Protein 2I7R (pdb70)

Organism: Streptococcus pneumoniae serotype 4 (strain ATCC BAA-334 / TIGR4) (NCBI:txid170187)

InterPro domains:
  IPR004360 Glyoxalase/fosfomycin resistance/dioxygenase domain [PF00903] (3-110)
  IPR029068 Glyoxalase/Bleomycin resistance protein/Dihydroxybiphenyl dioxygenase [G3DSA:3.10.180.10] (1-115)
  IPR029068 Glyoxalase/Bleomycin resistance protein/Dihydroxybiphenyl dioxygenase [SSF54593] (1-113)
  IPR037523 Vicinal oxygen chelate (VOC), core domain [PS51819] (2-114)

Foldseek 3Di:
DQAEEEAADQAFVVLQVQVCQLVVHHFPDDDRADTWHDQPRHIYYGNDDPDDDDGDAEDDEAEHEDDDAVVSQVSCVVVVWAWPAHWDADPVGKTWTWTQGPRHYIYIYIYD/DQAEEEAADAAQVVLQVQVCQLVVHHFPDDDRADTWDHQDRHIYYGNDDPDDDDGDAEDDEAEHEDPDQQVSQVSCVVVVFAWPDRWDADPVGKTWTWTQGPRHYIYIYIYD

Sequence (224 aa):
NLNQLDIIVSNVPQVCADLEHILDKKADYANDGFAQFTIGSHCLLSQNHLVPLENFQSGIIIHIEVEDVDQNYKRLNELGIKVLHGPTVTDWGTESLLVQGPAGLVLDFYRKNLNQLDIIVSNVPQVCADLEHILDKKADYANDGFAQFTIGSHCLLSQNHLVPLENFQSGIIIHIEVEDVDQNYKRLNELGIKVLHGPTVTDWGTESLLVQGPAGLVLDFYRK

Secondary structure (DSSP, 8-state):
-EEEEEEB-S-HHHHHHHHHHHHTS--SEEETTEEE-EETTEE--BSS-SSS-----S-EEEEEE-S-HHHHHHHHHHHT--EEEEEEE-TTS-EEEEEE-GGG-EEEEE--/-EEEEEEB-S-HHHHHHHHHHHHTS--SEEETTEEE-B-SSSB--BSS-SSS-PPP-S-EEEEEE-S-HHHHHHHHHHHTPPEEEEEEE-TTS-EEEEEE-GGG-EEEEE--

B-factor: mean 26.6, std 7.23, range [9.63, 54.75]

Structure (mmCIF, N/CA/C/O backbone):
data_2I7R
#
_entry.id   2I7R
#
_cell.length_a   97.624
_cell.length_b   97.624
_cell.length_c   55.151
_cell.angle_alpha   90.000
_cell.angle_beta   90.000
_cell.angle_gamma   120.000
#
_symmetry.space_group_name_H-M   'P 65'
#
loop_
_entity.id
_entity.type
_entity.pdbx_description
1 polymer 'Conserved domain protein'
2 water water
#
loop_
_atom_site.group_PDB
_atom_site.id
_atom_site.type_symbol
_atom_site.label_atom_id
_atom_site.label_alt_id
_atom_site.label_comp_id
_atom_site.label_asym_id
_atom_site.label_entity_id
_atom_site.label_seq_id
_atom_site.pdbx_PDB_ins_code
_atom_site.Cartn_x
_atom_site.Cartn_y
_atom_site.Cartn_z
_atom_site.occupancy
_atom_site.B_iso_or_equiv
_atom_site.auth_seq_id
_atom_site.auth_comp_id
_atom_site.auth_asym_id
_atom_site.auth_atom_id
_atom_site.pdbx_PDB_model_num
ATOM 9 N N . ASN A 1 5 ? 20.964 79.722 -13.884 1.00 34.49 2 ASN A N 1
ATOM 10 C CA . ASN A 1 5 ? 21.347 78.999 -12.663 1.00 31.71 2 ASN A CA 1
ATOM 11 C C . ASN A 1 5 ? 20.131 78.610 -11.825 1.00 29.25 2 ASN A C 1
ATOM 12 O O . ASN A 1 5 ? 19.492 79.468 -11.197 1.00 28.67 2 ASN A O 1
ATOM 17 N N . LEU A 1 6 ? 19.799 77.322 -11.874 1.00 26.61 3 LEU A N 1
ATOM 18 C CA . LEU A 1 6 ? 18.751 76.728 -11.042 1.00 25.60 3 LEU A CA 1
ATOM 19 C C . LEU A 1 6 ? 19.220 76.727 -9.597 1.00 24.68 3 LEU A C 1
ATOM 20 O O . LEU A 1 6 ? 20.096 75.972 -9.249 1.00 24.30 3 LEU A O 1
ATOM 25 N N . ASN A 1 7 ? 18.564 77.556 -8.787 1.00 24.07 4 ASN A N 1
ATOM 26 C CA . ASN A 1 7 ? 19.060 78.185 -7.552 1.00 24.18 4 ASN A CA 1
ATOM 27 C C . ASN A 1 7 ? 18.179 77.843 -6.364 1.00 22.34 4 ASN A C 1
ATOM 28 O O . ASN A 1 7 ? 18.634 77.824 -5.235 1.00 22.03 4 ASN A O 1
ATOM 33 N N . GLN A 1 8 ? 16.887 77.707 -6.640 1.00 19.99 5 GLN A N 1
ATOM 34 C CA . GLN A 1 8 ? 15.861 77.630 -5.611 1.00 19.00 5 GLN A CA 1
ATOM 35 C C . GLN A 1 8 ? 14.718 76.737 -6.083 1.00 18.01 5 GLN A C 1
ATOM 36 O O . GLN A 1 8 ? 14.288 76.800 -7.232 1.00 17.48 5 GLN A O 1
ATOM 42 N N . LEU A 1 9 ? 14.229 75.910 -5.180 1.00 16.84 6 LEU A N 1
ATOM 43 C CA . LEU A 1 9 ? 13.099 75.073 -5.472 1.00 15.50 6 LEU A CA 1
ATOM 44 C C . LEU A 1 9 ? 12.094 75.322 -4.362 1.00 15.91 6 LEU A C 1
ATOM 45 O O . LEU A 1 9 ? 12.450 75.288 -3.177 1.00 15.59 6 LEU A O 1
ATOM 50 N N . ASP A 1 10 ? 10.851 75.628 -4.737 1.00 15.96 7 ASP A N 1
ATOM 51 C CA . ASP A 1 10 ? 9.800 75.741 -3.734 1.00 16.89 7 ASP A CA 1
ATOM 52 C C . ASP A 1 10 ? 8.913 74.505 -3.774 1.00 16.73 7 ASP A C 1
ATOM 53 O O . ASP A 1 10 ? 8.562 74.035 -4.838 1.00 17.57 7 ASP A O 1
ATOM 58 N N . ILE A 1 11 ? 8.506 74.048 -2.605 1.00 16.70 8 ILE A N 1
ATOM 59 C CA . ILE A 1 11 ? 7.495 73.004 -2.452 1.00 16.90 8 ILE A CA 1
ATOM 60 C C . ILE A 1 11 ? 6.280 73.644 -1.778 1.00 17.37 8 ILE A C 1
ATOM 61 O O . ILE A 1 11 ? 6.397 74.230 -0.685 1.00 16.09 8 ILE A O 1
ATOM 66 N N . ILE A 1 12 ? 5.125 73.520 -2.424 1.00 18.42 9 ILE A N 1
ATOM 67 C CA . ILE A 1 12 ? 3.885 74.087 -1.885 1.00 18.84 9 ILE A CA 1
ATOM 68 C C . ILE A 1 12 ? 3.205 73.008 -1.021 1.00 19.58 9 ILE A C 1
ATOM 69 O O . ILE A 1 12 ? 2.911 71.882 -1.507 1.00 18.53 9 ILE A O 1
ATOM 74 N N . VAL A 1 13 ? 2.986 73.352 0.249 1.00 19.57 10 VAL A N 1
ATOM 75 C CA . VAL A 1 13 ? 2.438 72.435 1.262 1.00 21.19 10 VAL A CA 1
ATOM 76 C C . VAL A 1 13 ? 1.469 73.195 2.195 1.00 22.94 10 VAL A C 1
ATOM 77 O O . VAL A 1 13 ? 1.628 74.395 2.395 1.00 23.32 10 VAL A O 1
ATOM 81 N N . SER A 1 14 ? 0.483 72.511 2.774 1.00 24.61 11 SER A N 1
ATOM 82 C CA . SER A 1 14 ? -0.477 73.193 3.662 1.00 26.40 11 SER A CA 1
ATOM 83 C C . SER A 1 14 ? 0.028 73.405 5.088 1.00 27.02 11 SER A C 1
ATOM 84 O O . SER A 1 14 ? -0.438 74.310 5.788 1.00 27.57 11 SER A O 1
ATOM 87 N N . ASN A 1 15 ? 0.990 72.599 5.521 1.00 27.37 12 ASN A N 1
ATOM 88 C CA . ASN A 1 15 ? 1.425 72.673 6.911 1.00 27.30 12 ASN A CA 1
ATOM 89 C C . ASN A 1 15 ? 2.931 72.848 7.016 1.00 26.47 12 ASN A C 1
ATOM 90 O O . ASN A 1 15 ? 3.673 71.928 7.377 1.00 26.29 12 ASN A O 1
ATOM 95 N N . VAL A 1 16 ? 3.370 74.045 6.678 1.00 24.81 13 VAL A N 1
ATOM 96 C CA . VAL A 1 16 ? 4.770 74.388 6.665 1.00 23.91 13 VAL A CA 1
ATOM 97 C C . VAL A 1 16 ? 5.506 74.071 7.990 1.00 24.03 13 VAL A C 1
ATOM 98 O O . VAL A 1 16 ? 6.590 73.466 7.928 1.00 23.21 13 VAL A O 1
ATOM 102 N N . PRO A 1 17 ? 4.939 74.473 9.182 1.00 23.45 14 PRO A N 1
ATOM 103 C CA . PRO A 1 17 ? 5.715 74.135 10.381 1.00 23.43 14 PRO A CA 1
ATOM 104 C C . PRO A 1 17 ? 6.040 72.650 10.552 1.00 23.38 14 PRO A C 1
ATOM 105 O O . PRO A 1 17 ? 7.169 72.336 10.903 1.00 22.83 14 PRO A O 1
ATOM 109 N N . GLN A 1 18 ? 5.095 71.754 10.273 1.00 22.85 15 GLN A N 1
ATOM 110 C CA . GLN A 1 18 ? 5.361 70.316 10.427 1.00 22.94 15 GLN A CA 1
ATOM 111 C C . GLN A 1 18 ? 6.309 69.777 9.350 1.00 21.77 15 GLN A C 1
ATOM 112 O O . GLN A 1 18 ? 7.238 69.019 9.633 1.00 20.90 15 GLN A O 1
ATOM 118 N N . VAL A 1 19 ? 6.052 70.162 8.104 1.00 20.33 16 VAL A N 1
ATOM 119 C CA . VAL A 1 19 ? 6.905 69.739 7.006 1.00 19.59 16 VAL A CA 1
ATOM 120 C C . VAL A 1 19 ? 8.327 70.264 7.272 1.00 19.48 16 VAL A C 1
ATOM 121 O O . VAL A 1 19 ? 9.297 69.546 7.083 1.00 19.28 16 VAL A O 1
ATOM 125 N N . CYS A 1 20 ? 8.422 71.493 7.789 1.00 20.05 17 CYS A N 1
ATOM 126 C CA . CYS A 1 20 ? 9.706 72.138 8.100 1.00 19.42 17 CYS A CA 1
ATOM 127 C C . CYS A 1 20 ? 10.434 71.359 9.173 1.00 19.04 17 CYS A C 1
ATOM 128 O O . CYS A 1 20 ? 11.612 70.994 8.986 1.00 18.21 17 CYS A O 1
ATOM 131 N N . ALA A 1 21 ? 9.738 71.115 10.288 1.00 18.75 18 ALA A N 1
ATOM 132 C CA . ALA A 1 21 ? 10.296 70.365 11.416 1.00 18.85 18 ALA A CA 1
ATOM 133 C C . ALA A 1 21 ? 10.818 68.978 10.976 1.00 18.82 18 ALA A C 1
ATOM 134 O O . ALA A 1 21 ? 11.919 68.559 11.336 1.00 18.54 18 ALA A O 1
ATOM 136 N N . ASP A 1 22 ? 10.031 68.287 10.157 1.00 19.75 19 ASP A N 1
ATOM 137 C CA . ASP A 1 22 ? 10.417 66.968 9.634 1.00 20.08 19 ASP A CA 1
ATOM 138 C C . ASP A 1 22 ? 11.669 67.028 8.740 1.00 19.88 19 ASP A C 1
ATOM 139 O O . ASP A 1 22 ? 12.554 66.189 8.843 1.00 20.05 19 ASP A O 1
ATOM 144 N N . LEU A 1 23 ? 11.692 68.001 7.841 1.00 19.47 20 LEU A N 1
ATOM 145 C CA . LEU A 1 23 ? 12.826 68.245 6.947 1.00 20.36 20 LEU A CA 1
ATOM 146 C C . LEU A 1 23 ? 14.118 68.584 7.708 1.00 20.05 20 LEU A C 1
ATOM 147 O O . LEU A 1 23 ? 15.174 68.102 7.348 1.00 18.86 20 LEU A O 1
ATOM 152 N N . GLU A 1 24 ? 14.023 69.355 8.801 1.00 20.74 21 GLU A N 1
ATOM 153 C CA . GLU A 1 24 ? 15.190 69.599 9.679 1.00 21.75 21 GLU A CA 1
ATOM 154 C C . GLU A 1 24 ? 15.816 68.330 10.285 1.00 22.21 21 GLU A C 1
ATOM 155 O O . GLU A 1 24 ? 17.034 68.221 10.335 1.00 22.10 21 GLU A O 1
ATOM 161 N N . HIS A 1 25 ? 14.992 67.382 10.754 1.00 22.48 22 HIS A N 1
ATOM 162 C CA . HIS A 1 25 ? 15.528 66.119 11.269 1.00 22.72 22 HIS A CA 1
ATOM 163 C C . HIS A 1 25 ? 16.171 65.322 10.140 1.00 22.53 22 HIS A C 1
ATOM 164 O O . HIS A 1 25 ? 17.275 64.798 10.291 1.00 21.97 22 HIS A O 1
ATOM 171 N N . ILE A 1 26 ? 15.499 65.257 8.994 1.00 22.36 23 ILE A N 1
ATOM 172 C CA . ILE A 1 26 ? 16.062 64.506 7.877 1.00 22.08 23 ILE A CA 1
ATOM 173 C C . ILE A 1 26 ? 17.385 65.095 7.372 1.00 21.85 23 ILE A C 1
ATOM 174 O O . ILE A 1 26 ? 18.320 64.358 7.078 1.00 22.09 23 ILE A O 1
ATOM 179 N N . LEU A 1 27 ? 17.457 66.417 7.273 1.00 21.02 24 LEU A N 1
ATOM 180 C CA . LEU A 1 27 ? 18.612 67.083 6.719 1.00 21.29 24 LEU A CA 1
ATOM 181 C C . LEU A 1 27 ? 19.668 67.321 7.792 1.00 23.24 24 LEU A C 1
ATOM 182 O O . LEU A 1 27 ? 20.832 67.625 7.485 1.00 23.18 24 LEU A O 1
ATOM 187 N N . ASP A 1 28 ? 19.243 67.195 9.055 1.00 24.51 25 ASP A N 1
ATOM 188 C CA . ASP A 1 28 ? 20.101 67.435 10.203 1.00 25.54 25 ASP A CA 1
ATOM 189 C C . ASP A 1 28 ? 20.610 68.878 10.171 1.00 26.08 25 ASP A C 1
ATOM 190 O O . ASP A 1 28 ? 21.755 69.147 10.522 1.00 25.88 25 ASP A O 1
ATOM 195 N N . LYS A 1 29 ? 19.764 69.795 9.725 1.00 26.28 26 LYS A N 1
ATOM 196 C CA . LYS A 1 29 ? 20.065 71.227 9.876 1.00 27.37 26 LYS A CA 1
ATOM 197 C C . LYS A 1 29 ? 18.777 71.987 9.993 1.00 27.07 26 LYS A C 1
ATOM 198 O O . LYS A 1 29 ? 17.741 71.567 9.436 1.00 26.68 26 LYS A O 1
ATOM 204 N N . LYS A 1 30 ? 18.834 73.095 10.727 1.00 26.31 27 LYS A N 1
ATOM 205 C CA . LYS A 1 30 ? 17.659 73.924 10.923 1.00 26.14 27 LYS A CA 1
ATOM 206 C C . LYS A 1 30 ? 17.387 74.725 9.665 1.00 24.26 27 LYS A C 1
ATOM 207 O O . LYS A 1 30 ? 18.290 74.969 8.887 1.00 23.08 27 LYS A O 1
ATOM 213 N N . ALA A 1 31 ? 16.132 75.125 9.489 1.00 24.00 28 ALA A N 1
ATOM 214 C CA . ALA A 1 31 ? 15.757 76.136 8.519 1.00 24.35 28 ALA A CA 1
ATOM 215 C C . ALA A 1 31 ? 16.545 77.423 8.808 1.00 24.73 28 ALA A C 1
ATOM 216 O O . ALA A 1 31 ? 16.689 77.806 9.969 1.00 24.71 28 ALA A O 1
ATOM 218 N N . ASP A 1 32 ? 17.024 78.100 7.767 1.00 24.61 29 ASP A N 1
ATOM 219 C CA . ASP A 1 32 ? 17.590 79.457 7.945 1.00 24.19 29 ASP A CA 1
ATOM 220 C C . ASP A 1 32 ? 16.564 80.394 8.533 1.00 23.75 29 ASP A C 1
ATOM 221 O O . ASP A 1 32 ? 16.909 81.271 9.289 1.00 23.96 29 ASP A O 1
ATOM 226 N N . TYR A 1 33 ? 15.305 80.219 8.156 1.00 23.46 30 TYR A N 1
ATOM 227 C CA . TYR A 1 33 ? 14.223 81.074 8.602 1.00 23.80 30 TYR A CA 1
ATOM 228 C C . TYR A 1 33 ? 12.890 80.387 8.329 1.00 23.87 30 TYR A C 1
ATOM 229 O O . TYR A 1 33 ? 12.737 79.741 7.303 1.00 23.83 30 TYR A O 1
ATOM 238 N N . ALA A 1 34 ? 11.925 80.554 9.220 1.00 24.21 31 ALA A N 1
ATOM 239 C CA . ALA A 1 34 ? 10.633 79.876 9.092 1.00 25.27 31 ALA A CA 1
ATOM 240 C C . ALA A 1 34 ? 9.511 80.705 9.696 1.00 26.34 31 ALA A C 1
ATOM 241 O O . ALA A 1 34 ? 9.729 81.373 10.684 1.00 26.56 31 ALA A O 1
ATOM 243 N N . ASN A 1 35 ? 8.319 80.579 9.107 1.00 28.26 32 ASN A N 1
ATOM 244 C CA . ASN A 1 35 ? 7.060 81.267 9.415 1.00 29.87 32 ASN A CA 1
ATOM 245 C C . ASN A 1 35 ? 5.947 80.259 9.485 1.00 29.60 32 ASN A C 1
ATOM 246 O O . ASN A 1 35 ? 6.123 79.141 9.024 1.00 30.36 32 ASN A O 1
ATOM 251 N N . ASP A 1 36 ? 4.767 80.669 9.942 1.00 28.29 33 ASP A N 1
ATOM 252 C CA . ASP A 1 36 ? 3.626 79.779 9.846 1.00 28.19 33 ASP A CA 1
ATOM 253 C C . ASP A 1 36 ? 3.418 79.279 8.409 1.00 26.93 33 ASP A C 1
ATOM 254 O O . ASP A 1 36 ? 2.853 78.226 8.208 1.00 26.21 33 ASP A O 1
ATOM 259 N N . GLY A 1 37 ? 3.859 80.064 7.422 1.00 26.47 34 GLY A N 1
ATOM 260 C CA . GLY A 1 37 ? 3.599 79.761 6.017 1.00 24.84 34 GLY A CA 1
ATOM 261 C C . GLY A 1 37 ? 4.787 79.702 5.067 1.00 23.93 34 GLY A C 1
ATOM 262 O O . GLY A 1 37 ? 4.597 79.574 3.866 1.00 23.52 34 GLY A O 1
ATOM 263 N N . PHE A 1 38 ? 6.002 79.767 5.592 1.00 23.12 35 PHE A N 1
ATOM 264 C CA . PHE A 1 38 ? 7.191 79.775 4.760 1.00 23.58 35 PHE A CA 1
ATOM 265 C C . PHE A 1 38 ? 8.345 79.261 5.586 1.00 23.71 35 PHE A C 1
ATOM 266 O O . PHE A 1 38 ? 8.401 79.565 6.774 1.00 25.61 35 PHE A O 1
ATOM 274 N N . ALA A 1 39 ? 9.262 78.511 4.965 1.00 23.10 36 ALA A N 1
ATOM 275 C CA . ALA A 1 39 ? 10.555 78.090 5.563 1.00 22.17 36 ALA A CA 1
ATOM 276 C C . ALA A 1 39 ? 11.619 78.054 4.472 1.00 22.27 36 ALA A C 1
ATOM 277 O O . ALA A 1 39 ? 11.333 77.738 3.306 1.00 22.29 36 ALA A O 1
ATOM 279 N N . GLN A 1 40 ? 12.844 78.397 4.837 1.00 21.87 37 GLN A N 1
ATOM 280 C CA . GLN A 1 40 ? 13.920 78.454 3.876 1.00 21.76 37 GLN A CA 1
ATOM 281 C C . GLN A 1 40 ? 15.044 77.608 4.382 1.00 21.69 37 GLN A C 1
ATOM 282 O O . GLN A 1 40 ? 15.513 77.819 5.501 1.00 23.07 37 GLN A O 1
ATOM 288 N N . PHE A 1 41 ? 15.516 76.697 3.539 1.00 20.56 38 PHE A N 1
ATOM 289 C CA . PHE A 1 41 ? 16.696 75.935 3.829 1.00 19.84 38 PHE A CA 1
ATOM 290 C C . PHE A 1 41 ? 17.747 76.304 2.813 1.00 20.63 38 PHE A C 1
ATOM 291 O O . PHE A 1 41 ? 17.441 76.513 1.644 1.00 20.84 38 PHE A O 1
ATOM 299 N N . THR A 1 42 ? 18.991 76.382 3.263 1.00 21.40 39 THR A N 1
ATOM 300 C CA . THR A 1 42 ? 20.135 76.426 2.356 1.00 22.48 39 THR A CA 1
ATOM 301 C C . THR A 1 42 ? 20.800 75.040 2.410 1.00 22.37 39 THR A C 1
ATOM 302 O O . THR A 1 42 ? 21.039 74.485 3.492 1.00 22.80 39 THR A O 1
ATOM 306 N N . ILE A 1 43 ? 21.010 74.445 1.245 1.00 22.10 40 ILE A N 1
ATOM 307 C CA . ILE A 1 43 ? 21.671 73.161 1.156 1.00 22.43 40 ILE A CA 1
ATOM 308 C C . ILE A 1 43 ? 22.815 73.270 0.169 1.00 23.74 40 ILE A C 1
ATOM 309 O O . ILE A 1 43 ? 22.655 72.980 -1.032 1.00 24.05 40 ILE A O 1
ATOM 314 N N . GLY A 1 44 ? 23.969 73.680 0.688 1.00 24.72 41 GLY A N 1
ATOM 315 C CA . GLY A 1 44 ? 25.149 73.937 -0.129 1.00 26.25 41 GLY A CA 1
ATOM 316 C C . GLY A 1 44 ? 24.887 75.178 -0.959 1.00 27.50 41 GLY A C 1
ATOM 317 O O . GLY A 1 44 ? 24.688 76.251 -0.423 1.00 27.49 41 GLY A O 1
ATOM 318 N N . SER A 1 45 ? 24.811 74.981 -2.270 1.00 29.44 42 SER A N 1
ATOM 319 C CA . SER A 1 45 ? 24.687 76.037 -3.277 1.00 30.99 42 SER A CA 1
ATOM 320 C C . SER A 1 45 ? 23.262 76.214 -3.754 1.00 30.61 42 SER A C 1
ATOM 321 O O . SER A 1 45 ? 23.030 76.881 -4.777 1.00 32.31 42 SER A O 1
ATOM 324 N N . HIS A 1 46 ? 22.303 75.609 -3.065 1.00 29.59 43 HIS A N 1
ATOM 325 C CA . HIS A 1 46 ? 20.907 75.583 -3.546 1.00 27.96 43 HIS A CA 1
ATOM 326 C C . HIS A 1 46 ? 19.998 75.866 -2.356 1.00 26.09 43 HIS A C 1
ATOM 327 O O . HIS A 1 46 ? 20.301 75.469 -1.241 1.00 25.88 43 HIS A O 1
ATOM 334 N N . CYS A 1 47 ? 18.924 76.609 -2.571 1.00 24.00 44 CYS A N 1
ATOM 335 C CA . CYS A 1 47 ? 17.920 76.830 -1.522 1.00 23.13 44 CYS A CA 1
ATOM 336 C C . CYS A 1 47 ? 16.682 76.010 -1.782 1.00 21.32 44 CYS A C 1
ATOM 337 O O . CYS A 1 47 ? 16.326 75.768 -2.918 1.00 21.95 44 CYS A O 1
ATOM 340 N N . LEU A 1 48 ? 16.031 75.596 -0.715 1.00 20.06 45 LEU A N 1
ATOM 341 C CA . LEU A 1 48 ? 14.783 74.872 -0.809 1.00 19.28 45 LEU A CA 1
ATOM 342 C C . LEU A 1 48 ? 13.779 75.599 0.091 1.00 18.98 45 LEU A C 1
ATOM 343 O O . LEU A 1 48 ? 13.974 75.660 1.297 1.00 18.95 45 LEU A O 1
ATOM 356 N N . LEU A 1 50 ? 9.742 76.000 1.595 1.00 18.60 47 LEU A N 1
ATOM 357 C CA . LEU A 1 50 ? 8.396 75.466 1.765 1.00 19.81 47 LEU A CA 1
ATOM 358 C C . LEU A 1 50 ? 7.467 76.667 1.791 1.00 20.79 47 LEU A C 1
ATOM 359 O O . LEU A 1 50 ? 7.758 77.670 2.449 1.00 21.03 47 LEU A O 1
ATOM 364 N N . SER A 1 51 ? 6.369 76.596 1.064 1.00 21.92 48 SER A N 1
ATOM 365 C CA . SER A 1 51 ? 5.454 77.723 1.046 1.00 24.40 48 SER A CA 1
ATOM 366 C C . SER A 1 51 ? 4.013 77.250 1.098 1.00 25.32 48 SER A C 1
ATOM 367 O O . SER A 1 51 ? 3.655 76.322 0.401 1.00 25.38 48 SER A O 1
ATOM 370 N N . GLN A 1 52 ? 3.191 77.884 1.936 1.00 26.67 49 GLN A N 1
ATOM 371 C CA . GLN A 1 52 ? 1.767 77.581 1.963 1.00 27.90 49 GLN A CA 1
ATOM 372 C C . GLN A 1 52 ? 1.036 78.390 0.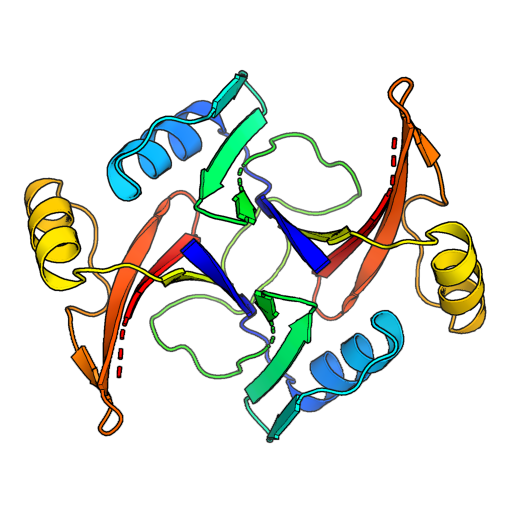882 1.00 27.94 49 GLN A C 1
ATOM 373 O O . GLN A 1 52 ? 0.096 77.919 0.250 1.00 27.03 49 GLN A O 1
ATOM 379 N N . ASN A 1 53 ? 1.503 79.607 0.665 1.00 28.65 50 ASN A N 1
ATOM 380 C CA . ASN A 1 53 ? 0.910 80.503 -0.328 1.00 29.68 50 ASN A CA 1
ATOM 381 C C . ASN A 1 53 ? 1.105 79.987 -1.753 1.00 29.99 50 ASN A C 1
ATOM 382 O O . ASN A 1 53 ? 2.161 79.447 -2.105 1.00 29.46 50 ASN A O 1
ATOM 387 N N . HIS A 1 54 ? 0.078 80.185 -2.574 1.00 30.71 51 HIS A N 1
ATOM 388 C CA . HIS A 1 54 ? 0.195 79.953 -4.001 1.00 30.84 51 HIS A CA 1
ATOM 389 C C . HIS A 1 54 ? 0.619 81.217 -4.707 1.00 31.17 51 HIS A C 1
ATOM 390 O O . HIS A 1 54 ? -0.169 82.148 -4.861 1.00 31.69 51 HIS A O 1
ATOM 397 N N . LEU A 1 55 ? 1.898 81.264 -5.088 1.00 31.39 52 LEU A N 1
ATOM 398 C CA . LEU A 1 55 ? 2.427 82.415 -5.802 1.00 31.73 52 LEU A CA 1
ATOM 399 C C . LEU A 1 55 ? 1.687 82.547 -7.136 1.00 31.64 52 LEU A C 1
ATOM 400 O O . LEU A 1 55 ? 1.318 83.638 -7.560 1.00 32.01 52 LEU A O 1
ATOM 405 N N . VAL A 1 56 ? 1.450 81.414 -7.779 1.00 31.45 53 VAL A N 1
ATOM 406 C CA . VAL A 1 56 ? 0.611 81.370 -8.964 1.00 30.73 53 VAL A CA 1
ATOM 407 C C . VAL A 1 56 ? -0.416 80.258 -8.743 1.00 30.90 53 VAL A C 1
ATOM 408 O O . VAL A 1 56 ? -0.309 79.515 -7.759 1.00 30.55 53 VAL A O 1
ATOM 412 N N . PRO A 1 57 ? -1.433 80.174 -9.624 1.00 30.31 54 PRO A N 1
ATOM 413 C CA . PRO A 1 57 ? -2.412 79.114 -9.500 1.00 29.89 54 PRO A CA 1
ATOM 414 C C . PRO A 1 57 ? -1.771 77.711 -9.651 1.00 28.60 54 PRO A C 1
ATOM 415 O O . PRO A 1 57 ? -1.178 77.401 -10.675 1.00 27.93 54 PRO A O 1
ATOM 419 N N . LEU A 1 58 ? -1.881 76.896 -8.605 1.00 27.47 55 LEU A N 1
ATOM 420 C CA . LEU A 1 58 ? -1.362 75.512 -8.632 1.00 26.21 55 LEU A CA 1
ATOM 421 C C . LEU A 1 58 ? -1.925 74.747 -7.429 1.00 25.02 55 LEU A C 1
ATOM 422 O O . LEU A 1 58 ? -2.611 75.325 -6.589 1.00 25.33 55 LEU A O 1
ATOM 427 N N . GLU A 1 59 ? -1.618 73.463 -7.333 1.00 23.19 56 GLU A N 1
ATOM 428 C CA . GLU A 1 59 ? -2.092 72.656 -6.217 1.00 21.97 56 GLU A CA 1
ATOM 429 C C . GLU A 1 59 ? -0.956 72.385 -5.232 1.00 21.14 56 GLU A C 1
ATOM 430 O O . GLU A 1 59 ? 0.208 72.557 -5.564 1.00 21.66 56 GLU A O 1
ATOM 436 N N . ASN A 1 60 ? -1.275 71.980 -4.015 1.00 20.73 57 ASN A N 1
ATOM 437 C CA . ASN A 1 60 ? -0.235 71.476 -3.134 1.00 19.98 57 ASN A CA 1
ATOM 438 C C . ASN A 1 60 ? 0.458 70.270 -3.753 1.00 19.58 57 ASN A C 1
ATOM 439 O O . ASN A 1 60 ? -0.109 69.524 -4.608 1.00 17.99 57 ASN A O 1
ATOM 444 N N . PHE A 1 61 ? 1.713 70.125 -3.352 1.00 18.82 58 PHE A N 1
ATOM 445 C CA . PHE A 1 61 ? 2.573 69.090 -3.850 1.00 18.23 58 PHE A CA 1
ATOM 446 C C . PHE A 1 61 ? 1.957 67.776 -3.457 1.00 18.23 58 PHE A C 1
ATOM 447 O O . PHE A 1 61 ? 1.503 67.633 -2.342 1.00 18.73 58 PHE A O 1
ATOM 455 N N . GLN A 1 62 ? 1.946 66.842 -4.386 1.00 19.17 59 GLN A N 1
ATOM 456 C CA . GLN A 1 62 ? 1.536 65.480 -4.131 1.00 21.49 59 GLN A CA 1
ATOM 457 C C . GLN A 1 62 ? 2.737 64.527 -4.189 1.00 21.30 59 GLN A C 1
ATOM 458 O O . GLN A 1 62 ? 3.237 64.072 -3.159 1.00 22.09 59 GLN A O 1
ATOM 464 N N . SER A 1 63 ? 3.227 64.232 -5.381 1.00 21.35 60 SER A N 1
ATOM 465 C CA . SER A 1 63 ? 4.336 63.284 -5.497 1.00 21.28 60 SER A CA 1
ATOM 466 C C . SER A 1 63 ? 5.115 63.593 -6.769 1.00 19.75 60 SER A C 1
ATOM 467 O O . SER A 1 63 ? 4.845 64.581 -7.421 1.00 19.33 60 SER A O 1
ATOM 470 N N . GLY A 1 64 ? 6.093 62.756 -7.098 1.00 18.60 61 GLY A N 1
ATOM 471 C CA . GLY A 1 64 ? 6.700 62.821 -8.416 1.00 16.50 61 GLY A CA 1
ATOM 472 C C . GLY A 1 64 ? 8.020 63.537 -8.530 1.00 16.04 61 GLY A C 1
ATOM 473 O O . GLY A 1 64 ? 8.425 63.888 -9.611 1.00 15.40 61 GLY A O 1
ATOM 474 N N . ILE A 1 65 ? 8.724 63.748 -7.425 1.00 15.63 62 ILE A N 1
ATOM 475 C CA . ILE A 1 65 ? 10.081 64.272 -7.555 1.00 15.62 62 ILE A CA 1
ATOM 476 C C . ILE A 1 65 ? 11.057 63.544 -6.646 1.00 15.21 62 ILE A C 1
ATOM 477 O O . ILE A 1 65 ? 10.661 62.909 -5.669 1.00 13.77 62 ILE A O 1
ATOM 482 N N . ILE A 1 66 ? 12.327 63.621 -7.012 1.00 14.97 63 ILE A N 1
ATOM 483 C CA . ILE A 1 66 ? 13.427 63.192 -6.144 1.00 15.93 63 ILE A CA 1
ATOM 484 C C . ILE A 1 66 ? 14.404 64.364 -6.063 1.00 15.70 63 ILE A C 1
ATOM 485 O O . ILE A 1 66 ? 14.817 64.924 -7.076 1.00 14.74 63 ILE A O 1
ATOM 490 N N . ILE A 1 67 ? 14.725 64.734 -4.830 1.00 16.06 64 ILE A N 1
ATOM 491 C CA . ILE A 1 67 ? 15.644 65.819 -4.517 1.00 15.93 64 ILE A CA 1
ATOM 492 C C . ILE A 1 67 ? 16.947 65.133 -4.140 1.00 16.70 64 ILE A C 1
ATOM 493 O O . ILE A 1 67 ? 17.009 64.476 -3.081 1.00 16.71 64 ILE A O 1
ATOM 498 N N . HIS A 1 68 ? 17.963 65.257 -4.999 1.00 16.37 65 HIS A N 1
ATOM 499 C CA . HIS A 1 68 ? 19.268 64.608 -4.772 1.00 17.29 65 HIS A CA 1
ATOM 500 C C . HIS A 1 68 ? 20.221 65.555 -4.083 1.00 17.86 65 HIS A C 1
ATOM 501 O O . HIS A 1 68 ? 20.444 66.678 -4.550 1.00 18.00 65 HIS A O 1
ATOM 508 N N . ILE A 1 69 ? 20.822 65.074 -2.998 1.00 18.37 66 ILE A N 1
ATOM 509 C CA . ILE A 1 69 ? 21.761 65.858 -2.218 1.00 19.30 66 ILE A CA 1
ATOM 510 C C . ILE A 1 69 ? 23.106 65.155 -2.195 1.00 20.87 66 ILE A C 1
ATOM 511 O O . ILE A 1 69 ? 23.233 64.021 -1.666 1.00 21.21 66 ILE A O 1
ATOM 516 N N . GLU A 1 70 ? 24.105 65.792 -2.802 1.00 20.74 67 GLU A N 1
ATOM 517 C CA . GLU A 1 70 ? 25.439 65.223 -2.777 1.00 22.28 67 GLU A CA 1
ATOM 518 C C . GLU A 1 70 ? 26.102 65.410 -1.394 1.00 22.23 67 GLU A C 1
ATOM 519 O O . GLU A 1 70 ? 26.144 66.512 -0.842 1.00 21.67 67 GLU A O 1
ATOM 525 N N . VAL A 1 71 ? 26.578 64.305 -0.832 1.00 22.83 68 VAL A N 1
ATOM 526 C CA . VAL A 1 71 ? 27.147 64.303 0.518 1.00 24.13 68 VAL A CA 1
ATOM 527 C C . VAL A 1 71 ? 28.530 63.621 0.501 1.00 25.30 68 VAL A C 1
ATOM 528 O O . VAL A 1 71 ? 28.845 62.905 -0.456 1.00 24.32 68 VAL A O 1
ATOM 532 N N . GLU A 1 72 ? 29.322 63.832 1.554 1.00 26.14 69 GLU A N 1
ATOM 533 C CA . GLU A 1 72 ? 30.619 63.161 1.675 1.00 28.87 69 GLU A CA 1
ATOM 534 C C . GLU A 1 72 ? 30.511 61.708 2.151 1.00 27.94 69 GLU A C 1
ATOM 535 O O . GLU A 1 72 ? 31.265 60.850 1.703 1.00 27.72 69 GLU A O 1
ATOM 541 N N . ASP A 1 73 ? 29.559 61.431 3.042 1.00 27.45 70 ASP A N 1
ATOM 542 C CA . ASP A 1 73 ? 29.433 60.092 3.629 1.00 26.44 70 ASP A CA 1
ATOM 543 C C . ASP A 1 73 ? 27.975 59.640 3.649 1.00 25.30 70 ASP A C 1
ATOM 544 O O . ASP A 1 73 ? 27.200 60.078 4.508 1.00 25.04 70 ASP A O 1
ATOM 549 N N . VAL A 1 74 ? 27.627 58.747 2.714 1.00 23.89 71 VAL A N 1
ATOM 550 C CA . VAL A 1 74 ? 26.279 58.238 2.554 1.00 23.32 71 VAL A CA 1
ATOM 551 C C . VAL A 1 74 ? 25.868 57.322 3.702 1.00 23.84 71 VAL A C 1
ATOM 552 O O . VAL A 1 74 ? 24.735 57.393 4.215 1.00 23.87 71 VAL A O 1
ATOM 556 N N . ASP A 1 75 ? 26.812 56.488 4.120 1.00 23.46 72 ASP A N 1
ATOM 557 C CA . ASP A 1 75 ? 26.598 55.501 5.165 1.00 23.06 72 ASP A CA 1
ATOM 558 C C . ASP A 1 75 ? 26.426 56.123 6.536 1.00 22.69 72 ASP A C 1
ATOM 559 O O . ASP A 1 75 ? 25.575 55.682 7.287 1.00 22.15 72 ASP A O 1
ATOM 564 N N . GLN A 1 76 ? 27.178 57.172 6.834 1.00 22.57 73 GLN A N 1
ATOM 565 C CA . GLN A 1 76 ? 26.920 57.936 8.052 1.00 24.75 73 GLN A CA 1
ATOM 566 C C . GLN A 1 76 ? 25.502 58.584 8.088 1.00 23.90 73 GLN A C 1
ATOM 567 O O . GLN A 1 76 ? 24.843 58.535 9.127 1.00 24.42 73 GLN A O 1
ATOM 573 N N . ASN A 1 77 ? 25.038 59.165 6.969 1.00 22.67 74 ASN A N 1
ATOM 574 C CA . ASN A 1 77 ? 23.661 59.650 6.876 1.00 21.43 74 ASN A CA 1
ATOM 575 C C . ASN A 1 77 ? 22.666 58.533 7.097 1.00 21.45 74 ASN A C 1
ATOM 576 O O . ASN A 1 77 ? 21.674 58.703 7.807 1.00 20.48 74 ASN A O 1
ATOM 581 N N . TYR A 1 78 ? 22.958 57.378 6.513 1.00 21.10 75 TYR A N 1
ATOM 582 C CA . TYR A 1 78 ? 22.147 56.184 6.705 1.00 22.24 75 TYR A CA 1
ATOM 583 C C . TYR A 1 78 ? 21.925 55.832 8.157 1.00 22.13 75 TYR A C 1
ATOM 584 O O . TYR A 1 78 ? 20.788 55.685 8.586 1.00 21.18 75 TYR A O 1
ATOM 593 N N . LYS A 1 79 ? 23.020 55.703 8.895 1.00 23.24 76 LYS A N 1
ATOM 594 C CA . LYS A 1 79 ? 22.980 55.376 10.311 1.00 24.94 76 LYS A CA 1
ATOM 595 C C . LYS A 1 79 ? 22.151 56.415 11.079 1.00 24.49 76 LYS A C 1
ATOM 596 O O . LYS A 1 79 ? 21.311 56.061 11.907 1.00 24.66 76 LYS A O 1
ATOM 602 N N . ARG A 1 80 ? 22.406 57.684 10.788 1.00 23.93 77 ARG A N 1
ATOM 603 C CA . ARG A 1 80 ? 21.719 58.788 11.426 1.00 23.24 77 ARG A CA 1
ATOM 604 C C . ARG A 1 80 ? 20.214 58.645 11.219 1.00 23.28 77 ARG A C 1
ATOM 605 O O . ARG A 1 80 ? 19.419 58.694 12.193 1.00 23.96 77 ARG A O 1
ATOM 613 N N . LEU A 1 81 ? 19.830 58.432 9.968 1.00 22.03 78 LEU A N 1
ATOM 614 C CA . LEU A 1 81 ? 18.428 58.336 9.598 1.00 21.49 78 LEU A CA 1
ATOM 615 C C . LEU A 1 81 ? 17.725 57.112 10.174 1.00 21.88 78 LEU A C 1
ATOM 616 O O . LEU A 1 81 ? 16.546 57.196 10.522 1.00 21.48 78 LEU A O 1
ATOM 621 N N . ASN A 1 82 ? 18.431 55.983 10.252 1.00 23.56 79 ASN A N 1
ATOM 622 C CA . ASN A 1 82 ? 17.883 54.733 10.816 1.00 25.24 79 ASN A CA 1
ATOM 623 C C . ASN A 1 82 ? 17.592 54.915 12.291 1.00 25.63 79 ASN A C 1
ATOM 624 O O . ASN A 1 82 ? 16.551 54.472 12.773 1.00 24.71 79 ASN A O 1
ATOM 629 N N . GLU A 1 83 ? 18.529 55.543 13.005 1.00 26.99 80 GLU A N 1
ATOM 630 C CA . GLU A 1 83 ? 18.334 55.842 14.429 1.00 30.16 80 GLU A CA 1
ATOM 631 C C . GLU A 1 83 ? 17.139 56.760 14.621 1.00 28.98 80 GLU A C 1
ATOM 632 O O . GLU A 1 83 ? 16.477 56.654 15.627 1.00 30.64 80 GLU A O 1
ATOM 638 N N . LEU A 1 84 ? 16.864 57.650 13.664 1.00 28.35 81 LEU A N 1
ATOM 639 C CA . LEU A 1 84 ? 15.708 58.553 13.734 1.00 28.15 81 LEU A CA 1
ATOM 640 C C . LEU A 1 84 ? 14.369 57.887 13.431 1.00 27.47 81 LEU A C 1
ATOM 641 O O . LEU A 1 84 ? 13.333 58.430 13.772 1.00 27.06 81 LEU A O 1
ATOM 646 N N . GLY A 1 85 ? 14.380 56.734 12.770 1.00 26.39 82 GLY A N 1
ATOM 647 C CA . GLY A 1 85 ? 13.130 56.098 12.401 1.00 25.78 82 GLY A CA 1
ATOM 648 C C . GLY A 1 85 ? 12.539 56.596 11.094 1.00 25.29 82 GLY A C 1
ATOM 649 O O . GLY A 1 85 ? 11.348 56.385 10.808 1.00 24.58 82 GLY A O 1
ATOM 650 N N . ILE A 1 86 ? 13.360 57.250 10.283 1.00 25.05 83 ILE A N 1
ATOM 651 C CA . ILE A 1 86 ? 12.930 57.670 8.938 1.00 25.23 83 ILE A CA 1
ATOM 652 C C . ILE A 1 86 ? 12.766 56.506 7.946 1.00 25.29 83 ILE A C 1
ATOM 653 O O . ILE A 1 86 ? 13.584 55.595 7.938 1.00 25.37 83 ILE A O 1
ATOM 658 N N . LYS A 1 87 ? 11.718 56.534 7.123 1.00 25.18 84 LYS A N 1
ATOM 659 C CA . LYS A 1 87 ? 11.506 55.488 6.127 1.00 25.73 84 LYS A CA 1
ATOM 660 C C . LYS A 1 87 ? 12.606 55.527 5.073 1.00 26.05 84 LYS A C 1
ATOM 661 O O . LYS A 1 87 ? 12.730 56.507 4.328 1.00 25.95 84 LYS A O 1
ATOM 667 N N . VAL A 1 88 ? 13.391 54.452 5.028 1.00 25.94 85 VAL A N 1
ATO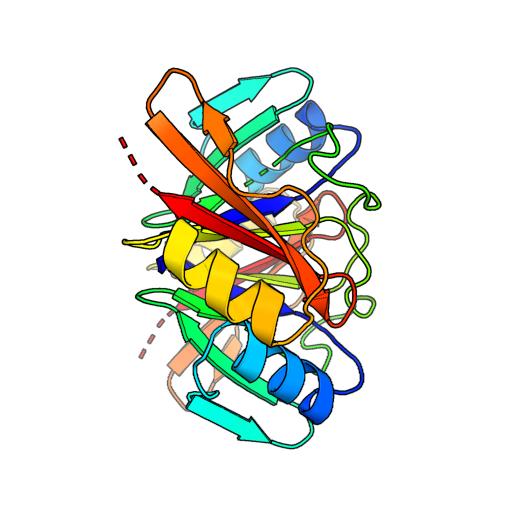M 668 C CA . VAL A 1 88 ? 14.408 54.282 4.017 1.00 26.06 85 VAL A CA 1
ATOM 669 C C . VAL A 1 88 ? 13.798 53.489 2.881 1.00 26.95 85 VAL A C 1
ATOM 670 O O . VAL A 1 88 ? 13.352 52.357 3.075 1.00 27.34 85 VAL A O 1
ATOM 674 N N . LEU A 1 89 ? 13.771 54.101 1.701 1.00 26.31 86 LEU A N 1
ATOM 675 C CA . LEU A 1 89 ? 13.173 53.498 0.519 1.00 26.95 86 LEU A CA 1
ATOM 676 C C . LEU A 1 89 ? 14.132 52.569 -0.243 1.00 27.56 86 LEU A C 1
ATOM 677 O O . LEU A 1 89 ? 13.676 51.630 -0.878 1.00 27.00 86 LEU A O 1
ATOM 682 N N . HIS A 1 90 ? 15.437 52.863 -0.207 1.00 28.15 87 HIS A N 1
ATOM 683 C CA . HIS A 1 90 ? 16.463 52.036 -0.855 1.00 30.57 87 HIS A CA 1
ATOM 684 C C . HIS A 1 90 ? 17.727 52.320 -0.053 1.00 29.57 87 HIS A C 1
ATOM 685 O O . HIS A 1 90 ? 18.143 53.472 0.013 1.00 29.11 87 HIS A O 1
ATOM 692 N N . GLY A 1 91 ? 18.276 51.285 0.600 1.00 29.20 88 GLY A N 1
ATOM 693 C CA . GLY A 1 91 ? 19.416 51.362 1.570 1.00 27.81 88 GLY A CA 1
ATOM 694 C C . GLY A 1 91 ? 20.619 51.719 0.753 1.00 28.13 88 GLY A C 1
ATOM 695 O O . GLY A 1 91 ? 20.473 51.831 -0.477 1.00 28.52 88 GLY A O 1
ATOM 696 N N . PRO A 1 92 ? 21.797 51.965 1.381 1.00 27.69 89 PRO A N 1
ATOM 697 C CA . PRO A 1 92 ? 22.856 52.401 0.453 1.00 28.41 89 PRO A CA 1
ATOM 698 C C . PRO A 1 92 ? 23.157 51.337 -0.617 1.00 28.47 89 PRO A C 1
ATOM 699 O O . PRO A 1 92 ? 23.187 50.152 -0.322 1.00 27.79 89 PRO A O 1
ATOM 703 N N . THR A 1 93 ? 23.256 51.772 -1.861 1.00 29.08 90 THR A N 1
ATOM 704 C CA . THR A 1 93 ? 23.672 50.910 -2.944 1.00 30.14 90 THR A CA 1
ATOM 705 C C . THR A 1 93 ? 24.594 51.696 -3.851 1.00 29.57 90 THR A C 1
ATOM 706 O O . THR A 1 93 ? 24.664 52.918 -3.772 1.00 29.60 90 THR A O 1
ATOM 710 N N . VAL A 1 94 ? 25.337 50.998 -4.695 1.00 29.21 91 VAL A N 1
ATOM 711 C CA . VAL A 1 94 ? 26.315 51.663 -5.537 1.00 28.26 91 VAL A CA 1
ATOM 712 C C . VAL A 1 94 ? 26.158 51.200 -6.983 1.00 28.49 91 VAL A C 1
ATOM 713 O O . VAL A 1 94 ? 25.763 50.067 -7.239 1.00 28.38 91 VAL A O 1
ATOM 717 N N . THR A 1 95 ? 26.429 52.090 -7.928 1.00 28.32 92 THR A N 1
ATOM 718 C CA . THR A 1 95 ? 26.455 51.687 -9.313 1.00 28.15 92 THR A CA 1
ATOM 719 C C . THR A 1 95 ? 27.858 51.205 -9.662 1.00 29.13 92 THR A C 1
ATOM 720 O O . THR A 1 95 ? 28.831 51.523 -8.975 1.00 29.05 92 THR A O 1
ATOM 724 N N . ASP A 1 96 ? 27.968 50.463 -10.753 1.00 29.78 93 ASP A N 1
ATOM 725 C CA . ASP A 1 96 ? 29.276 50.042 -11.215 1.00 30.19 93 ASP A CA 1
ATOM 726 C C . ASP A 1 96 ? 30.251 51.209 -11.431 1.00 29.10 93 ASP A C 1
ATOM 727 O O . ASP A 1 96 ? 31.467 50.987 -11.472 1.00 29.40 93 ASP A O 1
ATOM 732 N N . TRP A 1 97 ? 29.746 52.447 -11.535 1.00 27.38 94 TRP A N 1
ATOM 733 C CA . TRP A 1 97 ? 30.633 53.614 -11.693 1.00 25.19 94 TRP A CA 1
ATOM 734 C C . TRP A 1 97 ? 30.904 54.320 -10.389 1.00 24.79 94 TRP A C 1
ATOM 735 O O . TRP A 1 97 ? 31.441 55.404 -10.379 1.00 24.40 94 TRP A O 1
ATOM 746 N N . GLY A 1 98 ? 30.532 53.704 -9.272 1.00 24.99 95 GLY A N 1
ATOM 747 C CA . GLY A 1 98 ? 30.856 54.255 -7.950 1.00 24.65 95 GLY A CA 1
ATOM 748 C C . GLY A 1 98 ? 29.878 55.281 -7.398 1.00 25.19 95 GLY A C 1
ATOM 749 O O . GLY A 1 98 ? 30.219 56.053 -6.491 1.00 25.62 95 GLY A O 1
ATOM 750 N N . THR A 1 99 ? 28.670 55.323 -7.942 1.00 24.18 96 THR A N 1
ATOM 751 C CA . THR A 1 99 ? 27.691 56.259 -7.423 1.00 24.29 96 THR A CA 1
ATOM 752 C C . THR A 1 99 ? 26.932 55.578 -6.332 1.00 23.50 96 THR A C 1
ATOM 753 O O . THR A 1 99 ? 26.163 54.680 -6.588 1.00 23.97 96 THR A O 1
ATOM 757 N N . GLU A 1 100 ? 27.199 55.975 -5.097 1.00 23.44 97 GLU A N 1
ATOM 758 C CA . GLU A 1 100 ? 26.514 55.367 -3.971 1.00 22.94 97 GLU A CA 1
ATOM 759 C C . GLU A 1 100 ? 25.315 56.266 -3.614 1.00 22.59 97 GLU A C 1
ATOM 760 O O . GLU A 1 100 ? 25.448 57.486 -3.572 1.00 22.30 97 GLU A O 1
ATOM 766 N N . SER A 1 101 ? 24.159 55.660 -3.383 1.00 21.92 98 SER A N 1
ATOM 767 C CA . SER A 1 101 ? 22.988 56.435 -3.004 1.00 22.72 98 SER A CA 1
ATOM 768 C C . SER A 1 101 ? 22.134 55.781 -1.928 1.00 21.73 98 SER A C 1
ATOM 769 O O . SER A 1 101 ? 22.252 54.614 -1.648 1.00 21.04 98 SER A O 1
ATOM 772 N N . LEU A 1 102 ? 21.278 56.600 -1.349 1.00 21.28 99 LEU A N 1
ATOM 773 C CA . LEU A 1 102 ? 20.397 56.255 -0.245 1.00 20.67 99 LEU A CA 1
ATOM 774 C C . LEU A 1 102 ? 19.135 57.083 -0.490 1.00 20.49 99 LEU A C 1
ATOM 775 O O . LEU A 1 102 ? 19.182 58.320 -0.499 1.00 19.40 99 LEU A O 1
ATOM 780 N N . LEU A 1 103 ? 18.029 56.387 -0.689 1.00 20.23 100 LEU A N 1
ATOM 781 C CA . LEU A 1 103 ? 16.741 57.008 -0.954 1.00 21.40 100 LEU A CA 1
ATOM 782 C C . LEU A 1 103 ? 15.850 56.970 0.266 1.00 21.19 100 LEU A C 1
ATOM 783 O O . LEU A 1 103 ? 15.624 55.896 0.829 1.00 20.23 100 LEU A O 1
ATOM 788 N N . VAL A 1 104 ? 15.363 58.139 0.683 1.00 20.73 101 VAL A N 1
ATOM 789 C CA . VAL A 1 104 ? 14.558 58.214 1.911 1.00 21.20 101 VAL A CA 1
ATOM 790 C C . VAL A 1 104 ? 13.219 58.911 1.674 1.00 20.27 101 VAL A C 1
ATOM 791 O O . VAL A 1 104 ? 13.115 59.769 0.813 1.00 19.10 101 VAL A O 1
ATOM 795 N N . GLN A 1 105 ? 12.195 58.504 2.419 1.00 20.27 102 GLN A N 1
ATOM 796 C CA . GLN A 1 105 ? 10.889 59.105 2.280 1.00 20.16 102 GLN A CA 1
ATOM 797 C C . GLN A 1 105 ? 10.942 60.398 3.047 1.00 19.65 102 GLN A C 1
ATOM 798 O O . GLN A 1 105 ? 11.222 60.380 4.250 1.00 20.13 102 GLN A O 1
ATOM 80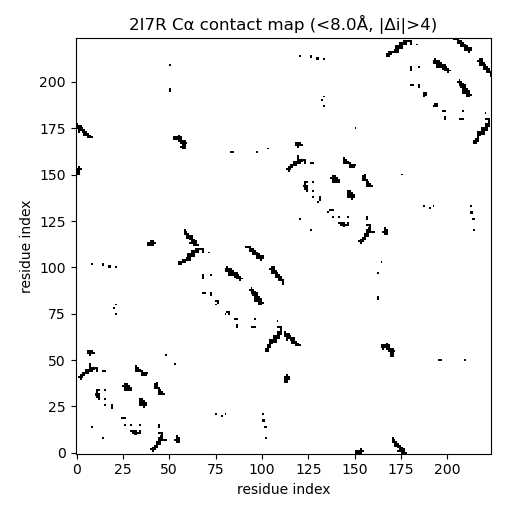4 N N . GLY A 1 106 ? 10.720 61.521 2.372 1.00 18.70 103 GLY A N 1
ATOM 805 C CA . GLY A 1 106 ? 10.638 62.804 3.105 1.00 18.77 103 GLY A CA 1
ATOM 806 C C . GLY A 1 106 ? 9.183 63.115 3.420 1.00 18.84 103 GLY A C 1
ATOM 807 O O . GLY A 1 106 ? 8.289 62.335 3.021 1.00 19.02 103 GLY A O 1
ATOM 808 N N . PRO A 1 107 ? 8.912 64.241 4.142 1.00 18.37 104 PRO A N 1
ATOM 809 C CA . PRO A 1 107 ? 7.498 64.568 4.462 1.00 17.44 104 PRO A CA 1
ATOM 810 C C . PRO A 1 107 ? 6.733 65.021 3.237 1.00 17.80 104 PRO A C 1
ATOM 811 O O . PRO A 1 107 ? 7.361 65.438 2.257 1.00 17.97 104 PRO A O 1
ATOM 815 N N . ALA A 1 108 ? 5.393 64.937 3.267 1.00 18.37 105 ALA A N 1
ATOM 816 C CA . ALA A 1 108 ? 4.552 65.541 2.211 1.00 18.96 105 ALA A CA 1
ATOM 817 C C . ALA A 1 108 ? 4.753 64.970 0.824 1.00 19.47 105 ALA A C 1
ATOM 818 O O . ALA A 1 108 ? 4.593 65.686 -0.183 1.00 19.97 105 ALA A O 1
ATOM 820 N N . GLY A 1 109 ? 5.076 63.677 0.747 1.00 19.86 106 GLY A N 1
ATOM 821 C CA . GLY A 1 109 ? 5.287 63.046 -0.556 1.00 18.28 106 GLY A CA 1
ATOM 822 C C . GLY A 1 109 ? 6.715 63.214 -1.087 1.00 18.39 106 GLY A C 1
ATOM 823 O O . GLY A 1 109 ? 7.048 62.602 -2.108 1.00 17.97 106 GLY A O 1
ATOM 824 N N . LEU A 1 110 ? 7.566 64.020 -0.425 1.00 17.32 107 LEU A N 1
ATOM 825 C CA . LEU A 1 110 ? 8.931 64.268 -0.971 1.00 17.20 107 LEU A CA 1
ATOM 826 C C . LEU A 1 110 ? 9.765 63.027 -0.785 1.00 17.29 107 LEU A C 1
ATOM 827 O O . LEU A 1 110 ? 9.570 62.325 0.202 1.00 17.92 107 LEU A O 1
ATOM 832 N N . VAL A 1 111 ? 10.676 62.798 -1.727 1.00 16.26 108 VAL A N 1
ATOM 833 C CA . VAL A 1 111 ? 11.660 61.717 -1.696 1.00 15.75 108 VAL A CA 1
ATOM 834 C C . VAL A 1 111 ? 13.054 62.355 -1.839 1.00 16.39 108 VAL A C 1
ATOM 835 O O . VAL A 1 111 ? 13.292 63.223 -2.691 1.00 15.40 108 VAL A O 1
ATOM 839 N N . LEU A 1 112 ? 13.967 61.933 -0.990 1.00 16.38 109 LEU A N 1
ATOM 840 C CA . LEU A 1 112 ? 15.296 62.538 -0.973 1.00 17.99 109 LEU A CA 1
ATOM 841 C C . LEU A 1 112 ? 16.310 61.453 -1.278 1.00 18.33 109 LEU A C 1
ATOM 842 O O . LEU A 1 112 ? 16.142 60.301 -0.848 1.00 18.00 109 LEU A O 1
ATOM 847 N N . ASP A 1 113 ? 17.343 61.829 -2.026 1.00 18.20 110 ASP A N 1
ATOM 848 C CA . ASP A 1 113 ? 18.490 60.945 -2.256 1.00 19.03 110 ASP A CA 1
ATOM 849 C C . ASP A 1 113 ? 19.734 61.610 -1.702 1.00 19.23 110 ASP A C 1
ATOM 850 O O . ASP A 1 113 ? 20.078 62.716 -2.104 1.00 19.37 110 ASP A O 1
ATOM 855 N N . PHE A 1 114 ? 20.371 60.957 -0.733 1.00 19.90 111 PHE A N 1
ATOM 856 C CA . PHE A 1 114 ? 21.708 61.341 -0.291 1.00 19.74 111 PHE A CA 1
ATOM 857 C C . PHE A 1 114 ? 22.721 60.465 -1.059 1.00 19.78 111 PHE A C 1
ATOM 858 O O . PHE A 1 114 ? 22.725 59.245 -0.907 1.00 19.09 111 PHE A O 1
ATOM 866 N N . TYR A 1 115 ? 23.555 61.091 -1.892 1.00 19.71 112 TYR A N 1
ATOM 867 C CA . TYR A 1 115 ? 24.416 60.344 -2.800 1.00 20.89 112 TYR A CA 1
ATOM 868 C C . TYR A 1 115 ? 25.852 60.905 -2.871 1.00 21.42 112 TYR A C 1
ATOM 869 O O . TYR A 1 115 ? 26.101 62.028 -2.477 1.00 19.57 112 TYR A O 1
ATOM 878 N N . ARG A 1 116 ? 26.774 60.078 -3.357 1.00 23.56 113 ARG A N 1
ATOM 879 C CA . ARG A 1 116 ? 28.138 60.512 -3.678 1.00 27.40 113 ARG A CA 1
ATOM 880 C C . ARG A 1 116 ? 28.655 59.777 -4.896 1.00 27.82 113 ARG A C 1
ATOM 881 O O . ARG A 1 116 ? 28.214 58.699 -5.206 1.00 28.49 113 ARG A O 1
ATOM 897 N N . LYS A 1 118 ? 32.081 58.527 -7.656 1.00 36.29 115 LYS A N 1
ATOM 898 C CA . LYS A 1 118 ? 33.519 58.255 -7.921 1.00 37.07 115 LYS A CA 1
ATOM 899 C C . LYS A 1 118 ? 34.350 59.401 -7.422 1.00 37.84 115 LYS A C 1
ATOM 900 O O . LYS A 1 118 ? 34.276 60.515 -7.976 1.00 38.83 115 LYS A O 1
ATOM 915 N N . ASN B 1 5 ? 25.070 69.132 -0.664 1.00 29.15 2 ASN B N 1
ATOM 916 C CA . ASN B 1 5 ? 24.817 69.978 -1.826 1.00 26.92 2 ASN B CA 1
ATOM 917 C C . ASN B 1 5 ? 23.638 69.512 -2.671 1.00 25.21 2 ASN B C 1
ATOM 918 O O . ASN B 1 5 ? 23.692 68.459 -3.312 1.00 23.71 2 ASN B O 1
ATOM 923 N N . LEU B 1 6 ? 22.564 70.288 -2.630 1.00 23.20 3 LEU B N 1
ATOM 924 C CA . LEU B 1 6 ? 21.412 70.008 -3.464 1.00 22.69 3 LEU B CA 1
ATOM 925 C C . LEU B 1 6 ? 21.718 70.402 -4.962 1.00 21.57 3 LEU B C 1
ATOM 926 O O . LEU B 1 6 ? 21.739 71.564 -5.292 1.00 21.29 3 LEU B O 1
ATOM 931 N N . ASN B 1 7 ? 21.952 69.412 -5.827 1.00 20.43 4 ASN B N 1
ATOM 932 C CA . ASN B 1 7 ? 22.405 69.646 -7.214 1.00 20.76 4 ASN B CA 1
ATOM 933 C C . ASN B 1 7 ? 21.714 68.842 -8.340 1.00 20.04 4 ASN B C 1
ATOM 934 O O . ASN B 1 7 ? 22.078 68.929 -9.513 1.00 19.79 4 ASN B O 1
ATOM 939 N N . GLN B 1 8 ? 20.724 68.040 -7.997 1.00 18.84 5 GLN B N 1
ATOM 940 C CA . GLN B 1 8 ? 19.968 67.368 -9.057 1.00 18.97 5 GLN B CA 1
ATOM 941 C C . GLN B 1 8 ? 18.515 67.243 -8.625 1.00 18.17 5 GLN B C 1
ATOM 942 O O . GLN B 1 8 ? 18.225 66.842 -7.495 1.00 18.52 5 GLN B O 1
ATOM 948 N N . LEU B 1 9 ? 17.610 67.604 -9.516 1.00 17.06 6 LEU B N 1
ATOM 949 C CA . LEU B 1 9 ? 16.201 67.419 -9.252 1.00 16.47 6 LEU B CA 1
ATOM 950 C C . LEU B 1 9 ? 15.619 66.539 -10.323 1.00 16.77 6 LEU B C 1
ATOM 951 O O . LEU B 1 9 ? 15.815 66.823 -11.486 1.00 17.00 6 LEU B O 1
ATOM 956 N N . ASP B 1 10 ? 14.902 65.475 -9.934 1.00 17.31 7 ASP B N 1
ATOM 957 C CA . ASP B 1 10 ? 14.231 64.621 -10.910 1.00 17.23 7 ASP B CA 1
ATOM 958 C C . ASP B 1 10 ? 12.764 64.925 -10.915 1.00 16.57 7 ASP B C 1
ATOM 959 O O . ASP B 1 10 ? 12.161 64.974 -9.843 1.00 16.24 7 ASP B O 1
ATOM 964 N N . ILE B 1 11 ? 12.199 65.097 -12.109 1.00 16.07 8 ILE B N 1
ATOM 965 C CA . ILE B 1 11 ? 10.733 65.102 -12.250 1.00 16.44 8 ILE B CA 1
ATOM 966 C C . ILE B 1 11 ? 10.257 63.791 -12.896 1.00 17.56 8 ILE B C 1
ATOM 967 O O . ILE B 1 11 ? 10.697 63.414 -14.003 1.00 17.40 8 ILE B O 1
ATOM 972 N N . ILE B 1 12 ? 9.363 63.098 -12.206 1.00 19.07 9 ILE B N 1
ATOM 973 C CA . ILE B 1 12 ? 8.798 61.849 -12.736 1.00 20.72 9 ILE B CA 1
ATOM 974 C C . ILE B 1 12 ? 7.578 62.179 -13.585 1.00 21.67 9 ILE B C 1
ATOM 975 O O . ILE B 1 12 ? 6.564 62.660 -13.080 1.00 21.77 9 ILE B O 1
ATOM 980 N N . VAL B 1 13 ? 7.713 61.957 -14.888 1.00 23.45 10 VAL B N 1
ATOM 981 C CA . VAL B 1 13 ? 6.652 62.230 -15.890 1.00 24.10 10 VAL B CA 1
ATOM 982 C C . VAL B 1 13 ? 6.440 61.026 -16.817 1.00 25.50 10 VAL B C 1
ATOM 983 O O . VAL B 1 13 ? 7.318 60.187 -16.973 1.00 24.53 10 VAL B O 1
ATOM 987 N N . SER B 1 14 ? 5.282 61.004 -17.460 1.00 27.61 11 SER B N 1
ATOM 988 C CA . SER B 1 14 ? 4.895 59.969 -18.401 1.00 30.04 11 SER B CA 1
ATOM 989 C C . SER B 1 14 ? 5.425 60.029 -19.847 1.00 30.76 11 SER B C 1
ATOM 990 O O . SER B 1 14 ? 5.605 58.959 -20.457 1.00 32.94 11 SER B O 1
ATOM 993 N N . ASN B 1 15 ? 5.633 61.220 -20.421 1.00 30.01 12 ASN B N 1
ATOM 994 C CA . ASN B 1 15 ? 6.010 61.323 -21.862 1.00 29.17 12 ASN B CA 1
ATOM 995 C C . ASN B 1 15 ? 7.286 62.147 -21.959 1.00 28.08 12 ASN B C 1
ATOM 996 O O . ASN B 1 15 ? 7.274 63.301 -22.375 1.00 27.91 12 ASN B O 1
ATOM 1001 N N . VAL B 1 16 ? 8.384 61.532 -21.542 1.00 26.73 13 VAL B N 1
ATOM 1002 C CA . VAL B 1 16 ? 9.652 62.200 -21.461 1.00 25.73 13 VAL B CA 1
ATOM 1003 C C . VAL B 1 16 ? 9.987 62.974 -22.749 1.00 25.72 13 VAL B C 1
ATOM 1004 O O . VAL B 1 16 ? 10.305 64.159 -22.658 1.00 25.34 13 VAL B O 1
ATOM 1008 N N . PRO B 1 17 ? 9.917 62.323 -23.945 1.00 25.30 14 PRO B N 1
ATOM 1009 C CA . PRO B 1 17 ? 10.344 63.083 -25.119 1.00 25.45 14 PRO B CA 1
ATOM 1010 C C . PRO B 1 17 ? 9.596 64.420 -25.321 1.00 25.39 14 PRO B C 1
ATOM 1011 O O . PRO B 1 17 ? 10.199 65.396 -25.703 1.00 24.78 14 PRO B O 1
ATOM 1015 N N . GLN B 1 18 ? 8.298 64.442 -25.053 1.00 25.53 15 GLN B N 1
ATOM 1016 C CA . GLN B 1 18 ? 7.511 65.634 -25.294 1.00 25.66 15 GLN B CA 1
ATOM 1017 C C . GLN B 1 18 ? 7.717 66.647 -24.157 1.00 24.78 15 GLN B C 1
ATOM 1018 O O . GLN B 1 18 ? 7.822 67.837 -24.427 1.00 24.20 15 GLN B O 1
ATOM 1024 N N . VAL B 1 19 ? 7.781 66.171 -22.903 1.00 23.45 16 VAL B N 1
ATOM 1025 C CA . VAL B 1 19 ? 8.106 67.061 -21.770 1.00 22.83 16 VAL B CA 1
ATOM 1026 C C . VAL B 1 19 ? 9.501 67.659 -22.017 1.00 22.60 16 VAL B C 1
ATOM 1027 O O . VAL B 1 19 ? 9.707 68.872 -21.871 1.00 22.67 16 VAL B O 1
ATOM 1031 N N . CYS B 1 20 ? 10.443 66.820 -22.443 1.00 21.95 17 CYS B N 1
ATOM 1032 C CA . CYS B 1 20 ? 11.790 67.302 -22.748 1.00 21.61 17 CYS B CA 1
ATOM 1033 C C . CYS B 1 20 ? 11.779 68.381 -23.823 1.00 21.59 17 CYS B C 1
ATOM 1034 O O . CYS B 1 20 ? 12.420 69.397 -23.658 1.00 21.84 17 CYS B O 1
ATOM 1037 N N . ALA B 1 21 ? 11.045 68.155 -24.920 1.00 21.00 18 ALA B N 1
ATOM 1038 C CA . ALA B 1 21 ? 11.007 69.084 -26.034 1.00 21.20 18 ALA B CA 1
ATOM 1039 C C . ALA B 1 21 ? 10.390 70.407 -25.580 1.00 21.42 18 ALA B C 1
ATOM 1040 O O . ALA B 1 21 ? 10.901 71.467 -25.883 1.00 21.50 18 ALA B O 1
ATOM 1042 N N . ASP B 1 22 ? 9.303 70.321 -24.829 1.00 22.52 19 ASP B N 1
ATOM 1043 C CA . ASP B 1 22 ? 8.659 71.491 -24.257 1.00 23.96 19 ASP B CA 1
ATOM 1044 C C . ASP B 1 22 ? 9.632 72.278 -23.355 1.00 24.90 19 ASP B C 1
ATOM 1045 O O . ASP B 1 22 ? 9.716 73.494 -23.477 1.00 26.15 19 ASP B O 1
ATOM 1050 N N . LEU B 1 23 ? 10.372 71.584 -22.482 1.00 24.80 20 LEU B N 1
ATOM 1051 C CA . LEU B 1 23 ? 11.408 72.225 -21.656 1.00 25.04 20 LEU B CA 1
ATOM 1052 C C . LEU B 1 23 ? 12.571 72.850 -22.410 1.00 24.91 20 LEU B C 1
ATOM 1053 O O . LEU B 1 23 ? 12.998 73.953 -22.059 1.00 24.33 20 LEU B O 1
ATOM 1058 N N . GLU B 1 24 ? 13.090 72.156 -23.425 1.00 24.81 21 GLU B N 1
ATOM 1059 C CA . GLU B 1 24 ? 14.106 72.742 -24.324 1.00 25.19 21 GLU B CA 1
ATOM 1060 C C . GLU B 1 24 ? 13.687 74.079 -24.914 1.00 25.65 21 GLU B C 1
ATOM 1061 O O . GLU B 1 24 ? 14.511 74.970 -25.011 1.00 25.99 21 GLU B O 1
ATOM 1067 N N . HIS B 1 25 ? 12.413 74.227 -25.290 1.00 26.05 22 HIS B N 1
ATOM 1068 C CA . HIS B 1 25 ? 11.927 75.523 -25.805 1.00 27.15 22 HIS B CA 1
ATOM 1069 C C . HIS B 1 25 ? 11.845 76.619 -24.717 1.00 27.17 22 HIS B C 1
ATOM 1070 O O . HIS B 1 25 ? 12.323 77.748 -24.916 1.00 27.12 22 HIS B O 1
ATOM 1077 N N . ILE B 1 26 ? 11.267 76.271 -23.572 1.00 26.59 23 ILE B N 1
ATOM 1078 C CA . ILE B 1 26 ? 11.196 77.189 -22.459 1.00 27.31 23 ILE B CA 1
ATOM 1079 C C . ILE B 1 26 ? 12.569 77.675 -22.000 1.00 28.16 23 ILE B C 1
ATOM 1080 O O . ILE B 1 26 ? 12.746 78.860 -21.752 1.00 29.25 23 ILE B O 1
ATOM 1085 N N . LEU B 1 27 ? 13.526 76.759 -21.901 1.00 28.87 24 LEU B N 1
ATOM 1086 C CA . LEU B 1 27 ? 14.856 77.047 -21.368 1.00 29.73 24 LEU B CA 1
ATOM 1087 C C . LEU B 1 27 ? 15.754 77.593 -22.456 1.00 31.20 24 LEU B C 1
ATOM 1088 O O . LEU B 1 27 ? 16.828 78.120 -22.179 1.00 31.43 24 LEU B O 1
ATOM 1093 N N . ASP B 1 28 ? 15.310 77.448 -23.700 1.00 32.76 25 ASP B N 1
ATOM 1094 C CA . ASP B 1 28 ? 16.102 77.838 -24.861 1.00 33.87 25 ASP B CA 1
ATOM 1095 C C . ASP B 1 28 ? 17.446 77.157 -24.762 1.00 33.92 25 ASP B C 1
ATOM 1096 O O . ASP B 1 28 ? 18.476 77.788 -25.007 1.00 34.15 25 ASP B O 1
ATOM 1101 N N . LYS B 1 29 ? 17.423 75.893 -24.333 1.00 33.37 26 LYS B N 1
ATOM 1102 C CA . LYS B 1 29 ? 18.589 75.021 -24.395 1.00 33.53 26 LYS B CA 1
ATOM 1103 C C . LYS B 1 29 ? 18.201 73.550 -24.467 1.00 33.08 26 LYS B C 1
ATOM 1104 O O . LYS B 1 29 ? 17.192 73.110 -23.913 1.00 33.04 26 LYS B O 1
ATOM 1110 N N . LYS B 1 30 ? 19.040 72.807 -25.168 1.00 32.69 27 LYS B N 1
ATOM 1111 C CA . LYS B 1 30 ? 18.844 71.409 -25.425 1.00 32.71 27 LYS B CA 1
ATOM 1112 C C . LYS B 1 30 ? 19.209 70.562 -24.232 1.00 31.68 27 LYS B C 1
ATOM 1113 O O . LYS B 1 30 ? 20.128 70.892 -23.500 1.00 31.47 27 LYS B O 1
ATOM 1119 N N . ALA B 1 31 ? 18.491 69.459 -24.050 1.00 30.91 28 ALA B N 1
ATOM 1120 C CA . ALA B 1 31 ? 18.924 68.431 -23.124 1.00 30.34 28 ALA B CA 1
ATOM 1121 C C . ALA B 1 31 ? 20.393 68.064 -23.452 1.00 30.40 28 ALA B C 1
ATOM 1122 O O . ALA B 1 31 ? 20.779 68.025 -24.625 1.00 29.62 28 ALA B O 1
ATOM 1124 N N . ASP B 1 32 ? 21.206 67.847 -22.411 1.00 29.85 29 ASP B N 1
ATOM 1125 C CA . ASP B 1 32 ? 22.531 67.221 -22.553 1.00 29.25 29 ASP B CA 1
ATOM 1126 C C . ASP B 1 32 ? 22.414 65.854 -23.180 1.00 28.39 29 ASP B C 1
ATOM 1127 O O . ASP B 1 32 ? 23.247 65.452 -23.993 1.00 28.01 29 ASP B O 1
ATOM 1132 N N . TYR B 1 33 ? 21.389 65.135 -22.750 1.00 27.35 30 TYR B N 1
ATOM 1133 C CA . TYR B 1 33 ? 21.128 63.788 -23.199 1.00 26.91 30 TYR B CA 1
ATOM 1134 C C . TYR B 1 33 ? 19.659 63.392 -22.911 1.00 27.52 30 TYR B C 1
ATOM 1135 O O . TYR B 1 33 ? 19.055 63.820 -21.930 1.00 26.71 30 TYR B O 1
ATOM 1144 N N . ALA B 1 34 ? 19.091 62.569 -23.777 1.00 28.18 31 ALA B N 1
ATOM 1145 C CA . ALA B 1 34 ? 17.691 62.210 -23.676 1.00 28.94 31 ALA B CA 1
ATOM 1146 C C . ALA B 1 34 ? 17.494 60.895 -24.388 1.00 29.66 31 ALA B C 1
ATOM 1147 O O . ALA B 1 34 ? 18.044 60.677 -25.468 1.00 30.18 31 ALA B O 1
ATOM 1149 N N . ASN B 1 35 ? 16.736 60.003 -23.778 1.00 29.60 32 ASN B N 1
ATOM 1150 C CA . ASN B 1 35 ? 16.238 58.855 -24.493 1.00 30.03 32 ASN B CA 1
ATOM 1151 C C . ASN B 1 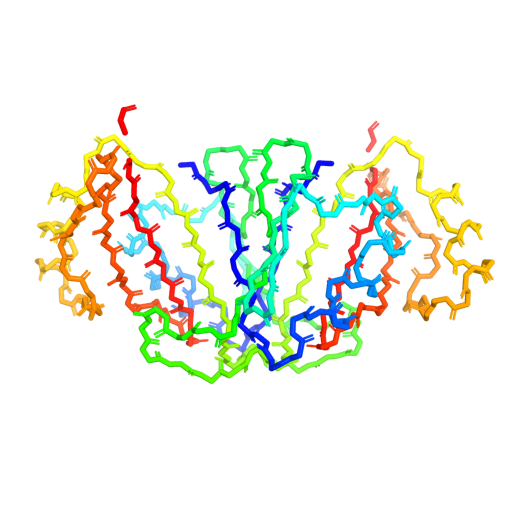35 ? 14.743 58.766 -24.204 1.00 30.68 32 ASN B C 1
ATOM 1152 O O . ASN B 1 35 ? 14.156 59.702 -23.648 1.00 30.34 32 ASN B O 1
ATOM 1157 N N . ASP B 1 36 ? 14.114 57.661 -24.573 1.00 31.61 33 ASP B N 1
ATOM 1158 C CA . ASP B 1 36 ? 12.665 57.569 -24.472 1.00 32.04 33 ASP B CA 1
ATOM 1159 C C . ASP B 1 36 ? 12.110 57.634 -23.037 1.00 30.82 33 ASP B C 1
ATOM 1160 O O . ASP B 1 36 ? 10.915 57.869 -22.843 1.00 30.97 33 ASP B O 1
ATOM 1165 N N . GLY B 1 37 ? 12.959 57.413 -22.039 1.00 29.82 34 GLY B N 1
ATOM 1166 C CA . GLY B 1 37 ? 12.497 57.411 -20.636 1.00 27.94 34 GLY B CA 1
ATOM 1167 C C . GLY B 1 37 ? 13.293 58.306 -19.693 1.00 26.73 34 GLY B C 1
ATOM 1168 O O . GLY B 1 37 ? 13.111 58.264 -18.479 1.00 26.14 34 GLY B O 1
ATOM 1169 N N . PHE B 1 38 ? 14.146 59.151 -20.247 1.00 25.40 35 PHE B N 1
ATOM 1170 C CA . PHE B 1 38 ? 15.064 59.904 -19.420 1.00 25.02 35 PHE B CA 1
ATOM 1171 C C . PHE B 1 38 ? 15.563 61.093 -20.195 1.00 24.67 35 PHE B C 1
ATOM 1172 O O . PHE B 1 38 ? 15.840 60.972 -21.388 1.00 24.88 35 PHE B O 1
ATOM 1180 N N . ALA B 1 39 ? 15.711 62.234 -19.523 1.00 23.73 36 ALA B N 1
ATOM 1181 C CA . ALA B 1 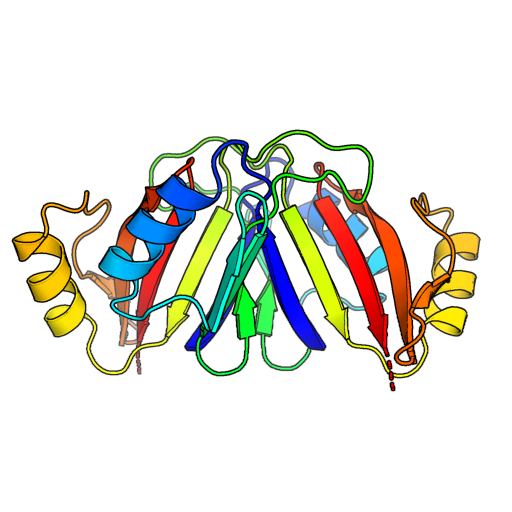39 ? 16.406 63.372 -20.129 1.00 23.30 36 ALA B CA 1
ATOM 1182 C C . ALA B 1 39 ? 17.177 64.132 -19.059 1.00 23.49 36 ALA B C 1
ATOM 1183 O O . ALA B 1 39 ? 16.746 64.163 -17.889 1.00 24.71 36 ALA B O 1
ATOM 1185 N N . GLN B 1 40 ? 18.306 64.731 -19.452 1.00 22.98 37 GLN B N 1
ATOM 1186 C CA . GLN B 1 40 ? 19.138 65.511 -18.561 1.00 22.61 37 GLN B CA 1
ATOM 1187 C C . GLN B 1 40 ? 19.358 66.882 -19.104 1.00 22.64 37 GLN B C 1
ATOM 1188 O O . GLN B 1 40 ? 19.807 67.032 -20.222 1.00 23.08 37 GLN B O 1
ATOM 1194 N N . PHE B 1 41 ? 19.081 67.870 -18.258 1.00 22.69 38 PHE B N 1
ATOM 1195 C CA . PHE B 1 41 ? 19.444 69.260 -18.454 1.00 22.39 38 PHE B CA 1
ATOM 1196 C C . PHE B 1 41 ? 20.490 69.641 -17.449 1.00 23.59 38 PHE B C 1
ATOM 1197 O O . PHE B 1 41 ? 20.446 69.208 -16.305 1.00 22.10 38 PHE B O 1
ATOM 1205 N N . THR B 1 42 ? 21.433 70.476 -17.877 1.00 24.76 39 THR B N 1
ATOM 1206 C CA . THR B 1 42 ? 22.303 71.171 -16.946 1.00 26.39 39 THR B CA 1
ATOM 1207 C C . THR B 1 42 ? 21.843 72.628 -16.976 1.00 26.84 39 THR B C 1
ATOM 1208 O O . THR B 1 42 ? 21.679 73.209 -18.050 1.00 28.17 39 THR B O 1
ATOM 1212 N N . ILE B 1 43 ? 21.567 73.194 -15.807 1.00 26.59 40 ILE B N 1
ATOM 1213 C CA . ILE B 1 43 ? 21.122 74.574 -15.712 1.00 26.08 40 ILE B CA 1
ATOM 1214 C C . ILE B 1 43 ? 22.059 75.315 -14.765 1.00 28.12 40 ILE B C 1
ATOM 1215 O O . ILE B 1 43 ? 21.741 75.588 -13.587 1.00 28.21 40 ILE B O 1
ATOM 1220 N N . GLY B 1 44 ? 23.234 75.618 -15.306 1.00 29.58 41 GLY B N 1
ATOM 1221 C CA . GLY B 1 44 ? 24.312 76.238 -14.553 1.00 31.44 41 GLY B CA 1
ATOM 1222 C C . GLY B 1 44 ? 25.050 75.161 -13.793 1.00 32.52 41 GLY B C 1
ATOM 1223 O O . GLY B 1 44 ? 25.699 74.311 -14.394 1.00 32.74 41 GLY B O 1
ATOM 1224 N N . SER B 1 45 ? 24.906 75.180 -12.474 1.00 33.66 42 SER B N 1
ATOM 1225 C CA . SER B 1 45 ? 25.638 74.272 -11.592 1.00 35.23 42 SER B CA 1
ATOM 1226 C C . SER B 1 45 ? 24.697 73.220 -10.967 1.00 35.41 42 SER B C 1
ATOM 1227 O O . SER B 1 45 ? 25.032 72.549 -9.956 1.00 36.78 42 SER B O 1
ATOM 1230 N N . HIS B 1 46 ? 23.508 73.093 -11.536 1.00 33.85 43 HIS B N 1
ATOM 1231 C CA . HIS B 1 46 ? 22.540 72.149 -11.035 1.00 32.42 43 HIS B CA 1
ATOM 1232 C C . HIS B 1 46 ? 21.852 71.425 -12.192 1.00 30.37 43 HIS B C 1
ATOM 1233 O O . HIS B 1 46 ? 21.712 71.965 -13.288 1.00 29.55 43 HIS B O 1
ATOM 1240 N N . CYS B 1 47 ? 21.481 70.173 -11.973 1.00 28.26 44 CYS B N 1
ATOM 1241 C CA . CYS B 1 47 ? 20.889 69.376 -13.058 1.00 26.56 44 CYS B CA 1
ATOM 1242 C C . CYS B 1 47 ? 19.400 69.184 -12.834 1.00 24.50 44 CYS B C 1
ATOM 1243 O O . CYS B 1 47 ? 18.927 69.217 -11.713 1.00 23.82 44 CYS B O 1
ATOM 1246 N N . LEU B 1 48 ? 18.672 68.990 -13.923 1.00 22.91 45 LEU B N 1
ATOM 1247 C CA . LEU B 1 48 ? 17.248 68.715 -13.890 1.00 21.42 45 LEU B CA 1
ATOM 1248 C C . LEU B 1 48 ? 17.017 67.534 -14.797 1.00 21.18 45 LEU B C 1
ATOM 1249 O O . LEU B 1 48 ? 17.292 67.607 -15.989 1.00 20.00 45 LEU B O 1
ATOM 1262 N N . LEU B 1 50 ? 14.322 64.508 -16.204 1.00 20.39 47 LEU B N 1
ATOM 1263 C CA . LEU B 1 50 ? 12.995 63.963 -16.422 1.00 22.47 47 LEU B CA 1
ATOM 1264 C C . LEU B 1 50 ? 13.115 62.449 -16.414 1.00 23.78 47 LEU B C 1
ATOM 1265 O O . LEU B 1 50 ? 14.012 61.890 -17.004 1.00 25.25 47 LEU B O 1
ATOM 1270 N N . SER B 1 51 ? 12.240 61.769 -15.733 1.00 25.73 48 SER B N 1
ATOM 1271 C CA . SER B 1 51 ? 12.373 60.351 -15.713 1.00 28.95 48 SER B CA 1
ATOM 1272 C C . SER B 1 51 ? 11.024 59.677 -15.795 1.00 30.27 48 SER B C 1
ATOM 1273 O O . SER B 1 51 ? 10.080 60.101 -15.159 1.00 30.82 48 SER B O 1
ATOM 1276 N N . GLN B 1 52 ? 10.941 58.613 -16.579 1.00 32.50 49 GLN B N 1
ATOM 1277 C CA . GLN B 1 52 ? 9.706 57.862 -16.701 1.00 35.17 49 GLN B CA 1
ATOM 1278 C C . GLN B 1 52 ? 9.681 56.844 -15.567 1.00 36.43 49 GLN B C 1
ATOM 1279 O O . GLN B 1 52 ? 8.664 56.664 -14.874 1.00 36.54 49 GLN B O 1
ATOM 1285 N N . ASN B 1 53 ? 10.835 56.210 -15.365 1.00 38.75 50 ASN B N 1
ATOM 1286 C CA . ASN B 1 53 ? 11.003 55.169 -14.370 1.00 40.64 50 ASN B CA 1
ATOM 1287 C C . ASN B 1 53 ? 10.836 55.692 -12.955 1.00 41.57 50 ASN B C 1
ATOM 1288 O O . ASN B 1 53 ? 11.178 56.845 -12.657 1.00 42.13 50 ASN B O 1
ATOM 1293 N N . HIS B 1 54 ? 10.306 54.825 -12.099 1.00 42.20 51 HIS B N 1
ATOM 1294 C CA . HIS B 1 54 ? 10.167 55.078 -10.679 1.00 42.86 51 HIS B CA 1
ATOM 1295 C C . HIS B 1 54 ? 11.291 54.366 -9.934 1.00 43.22 51 HIS B C 1
ATOM 1296 O O . HIS B 1 54 ? 11.152 53.191 -9.548 1.00 43.15 51 HIS B O 1
ATOM 1303 N N . LEU B 1 55 ? 12.402 55.086 -9.745 1.00 43.49 52 LEU B N 1
ATOM 1304 C CA . LEU B 1 55 ? 13.554 54.609 -8.963 1.00 43.85 52 LEU B CA 1
ATOM 1305 C C . LEU B 1 55 ? 13.114 53.999 -7.626 1.00 44.05 52 LEU B C 1
ATOM 1306 O O . LEU B 1 55 ? 13.669 52.990 -7.188 1.00 44.38 52 LEU B O 1
ATOM 1311 N N . VAL B 1 56 ? 12.123 54.631 -6.992 1.00 43.91 53 VAL B N 1
ATOM 1312 C CA . VAL B 1 56 ? 11.415 54.095 -5.827 1.00 43.78 53 VAL B CA 1
ATOM 1313 C C . VAL B 1 56 ? 9.902 54.269 -6.095 1.00 44.13 53 VAL B C 1
ATOM 1314 O O . VAL B 1 56 ? 9.523 54.798 -7.158 1.00 44.20 53 VAL B O 1
ATOM 1318 N N . PRO B 1 57 ? 9.026 53.816 -5.157 1.00 44.09 54 PRO B N 1
ATOM 1319 C CA . PRO B 1 57 ? 7.598 54.038 -5.434 1.00 43.71 54 PRO B CA 1
ATOM 1320 C C . PRO B 1 57 ? 7.153 55.487 -5.190 1.00 43.28 54 PRO B C 1
ATOM 1321 O O . PRO B 1 57 ? 7.585 56.116 -4.208 1.00 43.56 54 PRO B O 1
ATOM 1325 N N . LEU B 1 58 ? 6.301 55.987 -6.097 1.00 42.37 55 LEU B N 1
ATOM 1326 C CA . LEU B 1 58 ? 5.740 57.358 -6.102 1.00 40.45 55 LEU B CA 1
ATOM 1327 C C . LEU B 1 58 ? 4.826 57.542 -7.343 1.00 40.15 55 LEU B C 1
ATOM 1328 O O . LEU B 1 58 ? 4.898 56.743 -8.267 1.00 39.89 55 LEU B O 1
ATOM 1333 N N . GLU B 1 59 ? 3.978 58.583 -7.343 1.00 39.18 56 GLU B N 1
ATOM 1334 C CA . GLU B 1 59 ? 3.104 58.970 -8.489 1.00 38.08 56 GLU B CA 1
ATOM 1335 C C . GLU B 1 59 ? 3.908 59.854 -9.484 1.00 34.93 56 GLU B C 1
ATOM 1336 O O . GLU B 1 59 ? 4.859 60.527 -9.094 1.00 34.68 56 GLU B O 1
ATOM 1342 N N . ASN B 1 60 ? 3.556 59.848 -10.762 1.00 31.29 57 ASN B N 1
ATOM 1343 C CA . ASN B 1 60 ? 4.067 60.893 -11.633 1.00 28.81 57 ASN B CA 1
ATOM 1344 C C . ASN B 1 60 ? 3.865 62.290 -11.007 1.00 26.74 57 ASN B C 1
ATOM 1345 O O . ASN B 1 60 ? 2.874 62.541 -10.275 1.00 25.58 57 ASN B O 1
ATOM 1350 N N . PHE B 1 61 ? 4.800 63.197 -11.277 1.00 23.99 58 PHE B N 1
ATOM 1351 C CA . PHE B 1 61 ? 4.641 64.568 -10.823 1.00 20.94 58 PHE B CA 1
ATOM 1352 C C . PHE B 1 61 ? 3.264 65.116 -11.214 1.00 20.98 58 PHE B C 1
ATOM 1353 O O . PHE B 1 61 ? 2.829 64.921 -12.378 1.00 19.37 58 PHE B O 1
ATOM 1361 N N . GLN B 1 62 ? 2.607 65.826 -10.283 1.00 19.69 59 GLN B N 1
ATOM 1362 C CA . GLN B 1 62 ? 1.360 66.553 -10.655 1.00 20.37 59 GLN B CA 1
ATOM 1363 C C . GLN B 1 62 ? 1.469 68.110 -10.634 1.00 18.63 59 GLN B C 1
ATOM 1364 O O . GLN B 1 62 ? 1.398 68.785 -11.664 1.00 18.16 59 GLN B O 1
ATOM 1370 N N . SER B 1 63 ? 1.625 68.655 -9.438 1.00 18.06 60 SER B N 1
ATOM 1371 C CA . SER B 1 63 ? 1.712 70.093 -9.233 1.00 17.05 60 SER B CA 1
ATOM 1372 C C . SER B 1 63 ? 2.486 70.351 -7.946 1.00 16.38 60 SER B C 1
ATOM 1373 O O . SER B 1 63 ? 2.910 69.403 -7.253 1.00 15.88 60 SER B O 1
ATOM 1376 N N . GLY B 1 64 ? 2.675 71.636 -7.640 1.00 15.83 61 GLY B N 1
ATOM 1377 C CA . GLY B 1 64 ? 3.090 72.054 -6.321 1.00 14.92 61 GLY B CA 1
ATOM 1378 C C . GLY B 1 64 ? 4.550 72.339 -6.109 1.00 14.52 61 GLY B C 1
ATOM 1379 O O . GLY B 1 64 ? 5.001 72.284 -4.980 1.00 15.13 61 GLY B O 1
ATOM 1380 N N . ILE B 1 65 ? 5.272 72.654 -7.182 1.00 13.97 62 ILE B N 1
ATOM 1381 C CA . ILE B 1 65 ? 6.656 73.171 -7.096 1.00 14.32 62 ILE B CA 1
ATOM 1382 C C . ILE B 1 65 ? 6.838 74.375 -8.034 1.00 14.42 62 ILE B C 1
ATOM 1383 O O . ILE B 1 65 ? 6.155 74.500 -9.044 1.00 13.10 62 ILE B O 1
ATOM 1388 N N . ILE B 1 66 ? 7.752 75.252 -7.654 1.00 15.50 63 ILE B N 1
ATOM 1389 C CA . ILE B 1 66 ? 8.281 76.281 -8.543 1.00 16.85 63 ILE B CA 1
ATOM 1390 C C . ILE B 1 66 ? 9.783 76.092 -8.641 1.00 16.69 63 ILE B C 1
ATOM 1391 O O . ILE B 1 66 ? 10.470 76.032 -7.620 1.00 16.55 63 ILE B O 1
ATOM 1396 N N . ILE B 1 67 ? 10.283 75.970 -9.866 1.00 17.64 64 ILE B N 1
ATOM 1397 C CA . ILE B 1 67 ? 11.724 75.830 -10.126 1.00 18.66 64 ILE B CA 1
ATOM 1398 C C . ILE B 1 67 ? 12.190 77.233 -10.474 1.00 18.44 64 ILE B C 1
ATOM 1399 O O . ILE B 1 67 ? 11.662 77.809 -11.440 1.00 17.79 64 ILE B O 1
ATOM 1404 N N . HIS B 1 68 ? 13.158 77.777 -9.727 1.00 17.79 65 HIS B N 1
ATOM 1405 C CA . HIS B 1 68 ? 13.625 79.153 -9.943 1.00 18.22 65 HIS B CA 1
ATOM 1406 C C . HIS B 1 68 ? 14.967 79.149 -10.585 1.00 19.26 65 HIS B C 1
ATOM 1407 O O . HIS B 1 68 ? 15.921 78.591 -10.015 1.00 18.99 65 HIS B O 1
ATOM 1414 N N . ILE B 1 69 ? 15.050 79.863 -11.707 1.00 19.76 66 ILE B N 1
ATOM 1415 C CA . ILE B 1 69 ? 16.246 79.940 -12.538 1.00 22.08 66 ILE B CA 1
ATOM 1416 C C . ILE B 1 69 ? 16.762 81.364 -12.577 1.00 23.67 66 ILE B C 1
ATOM 1417 O O . ILE B 1 69 ? 16.107 82.255 -13.135 1.00 22.82 66 ILE B O 1
ATOM 1422 N N . GLU B 1 70 ? 17.923 81.587 -11.948 1.00 25.79 67 GLU B N 1
ATOM 1423 C CA . GLU B 1 70 ? 18.471 82.948 -11.876 1.00 28.05 67 GLU B CA 1
ATOM 1424 C C . GLU B 1 70 ? 19.151 83.307 -13.207 1.00 28.95 67 GLU B C 1
ATOM 1425 O O . GLU B 1 70 ? 19.931 82.525 -13.778 1.00 27.99 67 GLU B O 1
ATOM 1431 N N . VAL B 1 71 ? 18.787 84.482 -13.713 1.00 30.19 68 VAL B N 1
ATOM 1432 C CA . VAL B 1 71 ? 19.173 84.897 -15.061 1.00 31.31 68 VAL B CA 1
ATOM 1433 C C . VAL B 1 71 ? 19.654 86.342 -15.041 1.00 32.10 68 VAL B C 1
ATOM 1434 O O . VAL B 1 71 ? 19.227 87.133 -14.202 1.00 32.01 68 VAL B O 1
ATOM 1438 N N . GLU B 1 72 ? 20.550 86.664 -15.966 1.00 33.31 69 GLU B N 1
ATOM 1439 C CA . GLU B 1 72 ? 21.026 88.040 -16.176 1.00 34.27 69 GLU B CA 1
ATOM 1440 C C . GLU B 1 72 ? 19.961 88.997 -16.699 1.00 33.88 69 GLU B C 1
ATOM 1441 O O . GLU B 1 72 ? 19.942 90.163 -16.313 1.00 33.46 69 GLU B O 1
ATOM 1447 N N . ASP B 1 73 ? 19.100 88.513 -17.598 1.00 33.65 70 ASP B N 1
ATOM 1448 C CA . ASP B 1 73 ? 18.087 89.368 -18.214 1.00 33.34 70 ASP B CA 1
ATOM 1449 C C . ASP B 1 73 ? 16.731 88.673 -18.256 1.00 32.71 70 ASP B C 1
ATOM 1450 O O . ASP B 1 73 ? 16.491 87.821 -19.112 1.00 33.20 70 ASP B O 1
ATOM 1455 N N . VAL B 1 74 ? 15.863 89.052 -17.309 1.00 31.38 71 VAL B N 1
ATOM 1456 C CA . VAL B 1 74 ? 14.499 88.582 -17.215 1.00 29.29 71 VAL B CA 1
ATOM 1457 C C . VAL B 1 74 ? 13.617 89.102 -18.382 1.00 30.17 71 VAL B C 1
ATOM 1458 O O . VAL B 1 74 ? 12.800 88.359 -18.937 1.00 29.96 71 VAL B O 1
ATOM 1462 N N . ASP B 1 75 ? 13.749 90.376 -18.742 1.00 29.87 72 ASP B N 1
ATOM 1463 C CA . ASP B 1 75 ? 12.832 90.954 -19.723 1.00 30.23 72 ASP B CA 1
ATOM 1464 C C . ASP B 1 75 ? 13.032 90.376 -21.126 1.00 30.97 72 ASP B C 1
ATOM 1465 O O . ASP B 1 75 ? 12.068 90.205 -21.843 1.00 30.68 72 ASP B O 1
ATOM 1470 N N . GLN B 1 76 ? 14.281 90.077 -21.482 1.00 31.51 73 GLN B N 1
ATOM 1471 C CA . GLN B 1 76 ? 14.624 89.351 -22.681 1.00 33.11 73 GLN B CA 1
ATOM 1472 C C . GLN B 1 76 ? 13.941 87.964 -22.709 1.00 32.74 73 GLN B C 1
ATOM 1473 O O . GLN B 1 76 ? 13.225 87.636 -23.669 1.00 32.24 73 GLN B O 1
ATOM 1479 N N . ASN B 1 77 ? 14.127 87.173 -21.640 1.00 32.51 74 ASN B N 1
ATOM 1480 C CA . ASN B 1 77 ? 13.467 85.875 -21.528 1.00 31.67 74 ASN B CA 1
ATOM 1481 C C . ASN B 1 77 ? 11.991 86.033 -21.704 1.00 32.00 74 ASN B C 1
ATOM 1482 O O . ASN B 1 77 ? 11.363 85.190 -22.307 1.00 31.90 74 ASN B O 1
ATOM 1487 N N . TYR B 1 78 ? 11.438 87.126 -21.188 1.00 32.13 75 TYR B N 1
ATOM 1488 C CA . TYR B 1 78 ? 10.026 87.426 -21.350 1.00 32.82 75 TYR B CA 1
ATOM 1489 C C . TYR B 1 78 ? 9.602 87.579 -22.824 1.00 33.91 75 TYR B C 1
ATOM 1490 O O . TYR B 1 78 ? 8.613 86.980 -23.228 1.00 33.59 75 TYR B O 1
ATOM 1499 N N . LYS B 1 79 ? 10.341 88.370 -23.603 1.00 35.28 76 LYS B N 1
ATOM 1500 C CA . LYS B 1 79 ? 9.973 88.589 -25.001 1.00 37.47 76 LYS B CA 1
ATOM 1501 C C . LYS B 1 79 ? 10.063 87.262 -25.779 1.00 36.75 76 LYS B C 1
ATOM 1502 O O . 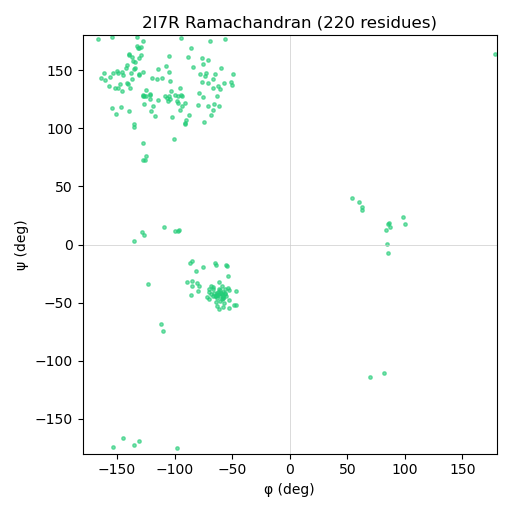LYS B 1 79 ? 9.087 86.888 -26.435 1.00 36.60 76 LYS B O 1
ATOM 1508 N N . ARG B 1 80 ? 11.194 86.551 -25.636 1.00 36.36 77 ARG B N 1
ATOM 1509 C CA . ARG B 1 80 ? 11.374 85.169 -26.137 1.00 36.03 77 ARG B CA 1
ATOM 1510 C C . ARG B 1 80 ? 10.189 84.234 -25.789 1.00 36.37 77 ARG B C 1
ATOM 1511 O O . ARG B 1 80 ? 9.608 83.618 -26.679 1.00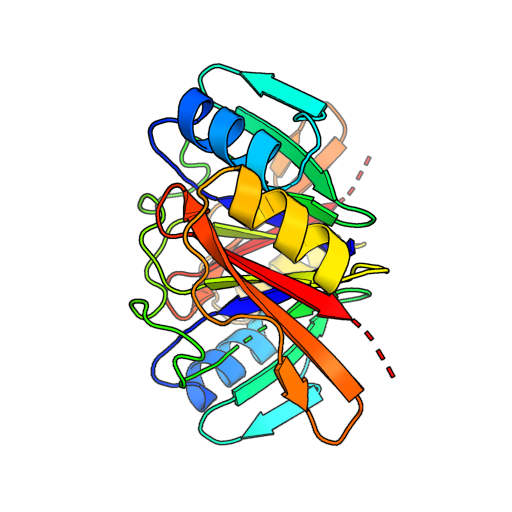 36.92 77 ARG B O 1
ATOM 1519 N N . LEU B 1 81 ? 9.797 84.167 -24.518 1.00 35.99 78 LEU B N 1
ATOM 1520 C CA . LEU B 1 81 ? 8.653 83.338 -24.122 1.00 36.13 78 LEU B CA 1
ATOM 1521 C C . LEU B 1 81 ? 7.291 83.801 -24.683 1.00 36.80 78 LEU B C 1
ATOM 1522 O O . LEU B 1 81 ? 6.495 82.960 -25.092 1.00 36.43 78 LEU B O 1
ATOM 1527 N N . ASN B 1 82 ? 7.019 85.114 -24.683 1.00 37.28 79 ASN B N 1
ATOM 1528 C CA . ASN B 1 82 ? 5.836 85.671 -25.366 1.00 38.10 79 ASN B CA 1
ATOM 1529 C C . ASN B 1 82 ? 5.758 85.315 -26.857 1.00 38.37 79 ASN B C 1
ATOM 1530 O O . ASN B 1 82 ? 4.678 84.996 -27.386 1.00 38.69 79 ASN B O 1
ATOM 1535 N N . GLU B 1 83 ? 6.904 85.390 -27.520 1.00 38.82 80 GLU B N 1
ATOM 1536 C CA . GLU B 1 83 ? 7.045 85.025 -28.918 1.00 40.06 80 GLU B CA 1
ATOM 1537 C C . GLU B 1 83 ? 6.701 83.537 -29.108 1.00 39.86 80 GLU B C 1
ATOM 1538 O O . GLU B 1 83 ? 5.806 83.205 -29.890 1.00 40.03 80 GLU B O 1
ATOM 1544 N N . LEU B 1 84 ? 7.375 82.655 -28.361 1.00 39.02 81 LEU B N 1
ATOM 1545 C CA . LEU B 1 84 ? 7.040 81.226 -28.362 1.00 37.96 81 LEU B CA 1
ATOM 1546 C C . LEU B 1 84 ? 5.593 80.896 -28.034 1.00 37.04 81 LEU B C 1
ATOM 1547 O O . LEU B 1 84 ? 5.143 79.792 -28.321 1.00 37.46 81 LEU B O 1
ATOM 1552 N N . GLY B 1 85 ? 4.872 81.822 -27.418 1.00 35.87 82 GLY B N 1
ATOM 1553 C CA . GLY B 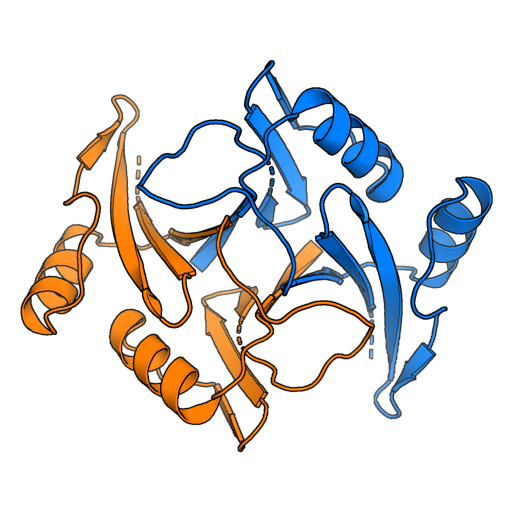1 85 ? 3.472 81.595 -27.075 1.00 34.62 82 GLY B CA 1
ATOM 1554 C C . GLY B 1 85 ? 3.292 80.841 -25.768 1.00 34.42 82 GLY B C 1
ATOM 1555 O O . GLY B 1 85 ? 2.175 80.376 -25.431 1.00 33.42 82 GLY B O 1
ATOM 1556 N N . ILE B 1 86 ? 4.383 80.738 -25.011 1.00 33.83 83 ILE B N 1
ATOM 1557 C CA . ILE B 1 86 ? 4.332 80.090 -23.693 1.00 33.70 83 ILE B CA 1
ATOM 1558 C C . ILE B 1 86 ? 3.494 80.875 -22.659 1.00 33.06 83 ILE B C 1
ATOM 1559 O O . ILE B 1 86 ? 3.600 82.109 -22.582 1.00 32.78 83 ILE B O 1
ATOM 1564 N N . LYS B 1 87 ? 2.626 80.187 -21.905 1.00 32.40 84 LYS B N 1
ATOM 1565 C CA . LYS B 1 87 ? 1.781 80.882 -20.918 1.00 32.53 84 LYS B CA 1
ATOM 1566 C C . LYS B 1 87 ? 2.600 81.512 -19.759 1.00 31.71 84 LYS B C 1
ATOM 1567 O O . LYS B 1 87 ? 3.345 80.814 -19.033 1.00 31.02 84 LYS B O 1
ATOM 1573 N N . VAL B 1 88 ? 2.465 82.833 -19.627 1.00 30.41 85 VAL B N 1
ATOM 1574 C CA . VAL B 1 88 ? 3.151 83.607 -18.607 1.00 29.05 85 VAL B CA 1
ATOM 1575 C C . VAL B 1 88 ? 2.154 83.754 -17.488 1.00 30.06 85 VAL B C 1
ATOM 1576 O O . VAL B 1 88 ? 1.005 84.125 -17.712 1.00 29.09 85 VAL B O 1
ATOM 1580 N N . LEU B 1 89 ? 2.565 83.398 -16.277 1.00 30.97 86 LEU B N 1
ATOM 1581 C CA . LEU B 1 89 ? 1.627 83.449 -15.145 1.00 32.12 86 LEU B CA 1
ATOM 1582 C C . LEU B 1 89 ? 1.640 84.821 -14.467 1.00 33.10 86 LEU B C 1
ATOM 1583 O O . LEU B 1 89 ? 0.607 85.261 -13.946 1.00 32.38 86 LEU B O 1
ATOM 1588 N N . HIS B 1 90 ? 2.815 85.467 -14.469 1.00 34.28 87 HIS B N 1
ATOM 1589 C CA . HIS B 1 90 ? 3.019 86.820 -13.913 1.00 35.98 87 HIS B CA 1
ATOM 1590 C C . HIS B 1 90 ? 4.127 87.436 -14.701 1.00 35.52 87 HIS B C 1
ATOM 1591 O O . HIS B 1 90 ? 5.261 86.957 -14.577 1.00 35.06 87 HIS B O 1
ATOM 1598 N N . GLY B 1 91 ? 3.799 88.475 -15.499 1.00 35.54 88 GLY B N 1
ATOM 1599 C CA . GLY B 1 91 ? 4.739 89.206 -16.385 1.00 33.91 88 GLY B CA 1
ATOM 1600 C C . GLY B 1 91 ? 5.871 89.707 -15.529 1.00 33.40 88 GLY B C 1
ATOM 1601 O O . GLY B 1 91 ? 5.830 89.484 -14.323 1.00 33.89 88 GLY B O 1
ATOM 1602 N N . PRO B 1 92 ? 6.896 90.357 -16.111 1.00 33.08 89 PRO B N 1
ATOM 1603 C CA . PRO B 1 92 ? 8.002 90.733 -15.201 1.00 33.17 89 PRO B CA 1
ATOM 1604 C C . PRO B 1 92 ? 7.522 91.716 -14.133 1.00 33.77 89 PRO B C 1
ATOM 1605 O O . PRO B 1 92 ? 6.831 92.698 -14.447 1.00 33.62 89 PRO B O 1
ATOM 1609 N N . THR B 1 93 ? 7.792 91.375 -12.875 1.00 34.02 90 THR B N 1
ATOM 1610 C CA . THR B 1 93 ? 7.526 92.247 -11.735 1.00 34.54 90 THR B CA 1
ATOM 1611 C C . THR B 1 93 ? 8.807 92.279 -10.897 1.00 33.81 90 THR B C 1
ATOM 1612 O O . THR B 1 93 ? 9.745 91.497 -11.142 1.00 33.79 90 THR B O 1
ATOM 1616 N N . VAL B 1 94 ? 8.852 93.198 -9.939 1.00 32.87 91 VAL B N 1
ATOM 1617 C CA . VAL B 1 94 ? 10.043 93.473 -9.141 1.00 31.82 91 VAL B CA 1
ATOM 1618 C C . VAL B 1 94 ? 9.638 93.754 -7.693 1.00 31.16 91 VAL B C 1
ATOM 1619 O O . VAL B 1 94 ? 8.632 94.388 -7.429 1.00 30.50 91 VAL B O 1
ATOM 1623 N N . THR B 1 95 ? 10.399 93.237 -6.745 1.00 31.02 92 THR B N 1
ATOM 1624 C CA . THR B 1 95 ? 10.108 93.552 -5.349 1.00 30.63 92 THR B CA 1
ATOM 1625 C C . THR B 1 95 ? 10.796 94.872 -4.968 1.00 30.50 92 THR B C 1
ATOM 1626 O O . THR B 1 95 ? 11.647 95.383 -5.713 1.00 29.67 92 THR B O 1
ATOM 1630 N N . ASP B 1 96 ? 10.467 95.418 -3.805 1.00 30.56 93 ASP B N 1
ATOM 1631 C CA . ASP B 1 96 ? 11.148 96.648 -3.433 1.00 31.02 93 ASP B CA 1
ATOM 1632 C C . ASP B 1 96 ? 12.674 96.489 -3.202 1.00 29.78 93 ASP B C 1
ATOM 1633 O O . ASP B 1 96 ? 13.430 97.472 -3.209 1.00 29.49 93 ASP B O 1
ATOM 1638 N N . TRP B 1 97 ? 13.124 95.247 -3.044 1.00 27.95 94 TRP B N 1
ATOM 1639 C CA . TRP B 1 97 ? 14.530 94.986 -2.832 1.00 26.54 94 TRP B CA 1
ATOM 1640 C C . TRP B 1 97 ? 15.251 94.628 -4.112 1.00 25.85 94 TRP B C 1
ATOM 1641 O O . TRP B 1 97 ? 16.387 94.189 -4.071 1.00 25.81 94 TRP B O 1
ATOM 1652 N N . GLY B 1 98 ? 14.592 94.845 -5.249 1.00 25.76 95 GLY B N 1
ATOM 1653 C CA . GLY B 1 98 ? 15.198 94.653 -6.581 1.00 24.75 95 GLY B CA 1
ATOM 1654 C C . GLY B 1 98 ? 15.125 93.245 -7.190 1.00 24.50 95 GLY B C 1
ATOM 1655 O O . GLY B 1 98 ? 15.841 92.943 -8.145 1.00 24.71 95 GLY B O 1
ATOM 1656 N N . THR B 1 99 ? 14.281 92.375 -6.659 1.00 24.03 96 THR B N 1
ATOM 1657 C CA . THR B 1 99 ? 14.227 90.981 -7.175 1.00 24.73 96 THR B CA 1
ATOM 1658 C C . THR B 1 99 ? 13.192 90.915 -8.270 1.00 24.06 96 THR B C 1
ATOM 1659 O O . THR B 1 99 ? 11.998 90.998 -7.996 1.00 24.70 96 THR B O 1
ATOM 1663 N N . GLU B 1 100 ? 13.665 90.850 -9.507 1.00 24.10 97 GLU B N 1
ATOM 1664 C CA . GLU B 1 100 ? 12.783 90.862 -10.670 1.00 24.08 97 GLU B CA 1
ATOM 1665 C C . GLU B 1 100 ? 12.485 89.425 -11.057 1.00 23.22 97 GLU B C 1
ATOM 1666 O O . GLU B 1 100 ? 13.396 88.608 -11.198 1.00 22.86 97 GLU B O 1
ATOM 1672 N N . SER B 1 101 ? 11.208 89.115 -11.193 1.00 23.34 98 SER B N 1
ATOM 1673 C CA . SER B 1 101 ? 10.826 87.749 -11.555 1.00 23.67 98 SER B CA 1
ATOM 1674 C C . SER B 1 101 ? 9.757 87.630 -12.661 1.00 23.38 98 SER B C 1
ATOM 1675 O O . SER B 1 101 ? 8.958 88.553 -12.895 1.00 23.29 98 SER B O 1
ATOM 1678 N N . LEU B 1 102 ? 9.770 86.464 -13.305 1.00 22.81 99 LEU B N 1
ATOM 1679 C CA . LEU B 1 102 ? 8.836 86.091 -14.367 1.00 22.74 99 LEU B CA 1
ATOM 1680 C C . LEU B 1 102 ? 8.429 84.621 -14.175 1.00 22.36 99 LEU B C 1
ATOM 1681 O O . LEU B 1 102 ? 9.255 83.724 -14.281 1.00 21.33 99 LEU B O 1
ATOM 1686 N N . LEU B 1 103 ? 7.157 84.416 -13.893 1.00 22.61 100 LEU B N 1
ATOM 1687 C CA . LEU B 1 103 ? 6.584 83.097 -13.647 1.00 23.46 100 LEU B CA 1
ATOM 1688 C C . LEU B 1 103 ? 5.893 82.589 -14.893 1.00 23.80 100 LEU B C 1
ATOM 1689 O O . LEU B 1 103 ? 5.057 83.291 -15.485 1.00 23.29 100 LEU B O 1
ATOM 1694 N N . VAL B 1 104 ? 6.243 81.364 -15.277 1.00 23.44 101 VAL B N 1
ATOM 1695 C CA . VAL B 1 104 ? 5.714 80.775 -16.490 1.00 24.22 101 VAL B CA 1
ATOM 1696 C C . VAL B 1 104 ? 5.167 79.362 -16.255 1.00 23.96 101 VAL B C 1
ATOM 1697 O O . VAL B 1 104 ? 5.687 78.604 -15.433 1.00 23.05 101 VAL B O 1
ATOM 1701 N N . GLN B 1 105 ? 4.108 79.031 -16.980 1.00 23.69 102 GLN B N 1
ATOM 1702 C CA . GLN B 1 105 ? 3.602 77.672 -16.997 1.00 24.35 102 GLN B CA 1
ATOM 1703 C C . GLN B 1 105 ? 4.587 76.777 -17.769 1.00 23.45 102 GLN B C 1
ATOM 1704 O O . GLN B 1 105 ? 4.856 77.024 -18.946 1.00 24.48 102 GLN B O 1
ATOM 1710 N N . GLY B 1 106 ? 5.147 75.759 -17.120 1.00 22.17 103 GLY B N 1
ATOM 1711 C CA . GLY B 1 106 ? 5.924 74.776 -17.877 1.00 20.41 103 GLY B CA 1
ATOM 1712 C C . GLY B 1 106 ? 5.075 73.556 -18.190 1.00 19.93 103 GLY B C 1
ATOM 1713 O O . GLY B 1 106 ? 3.872 73.531 -17.849 1.00 18.83 103 GLY B O 1
ATOM 1714 N N . PRO B 1 107 ? 5.698 72.515 -18.810 1.00 19.97 104 PRO B N 1
ATOM 1715 C CA . PRO B 1 107 ? 4.916 71.313 -19.148 1.00 20.03 104 PRO B CA 1
ATOM 1716 C C . PRO B 1 107 ? 4.656 70.477 -17.908 1.00 21.23 104 PRO B C 1
ATOM 1717 O O . PRO B 1 107 ? 5.365 70.616 -16.903 1.00 21.55 104 PRO B O 1
ATOM 1721 N N . ALA B 1 108 ? 3.652 69.604 -17.972 1.00 21.86 105 ALA B N 1
ATOM 1722 C CA . ALA B 1 108 ? 3.464 68.563 -16.956 1.00 21.78 105 ALA B CA 1
ATOM 1723 C C . ALA B 1 108 ? 3.197 69.131 -15.557 1.00 21.91 105 ALA B C 1
ATOM 1724 O O . ALA B 1 108 ? 3.533 68.502 -14.569 1.00 22.06 105 ALA B O 1
ATOM 1726 N N . GLY B 1 109 ? 2.575 70.309 -15.497 1.00 21.55 106 GLY B N 1
ATOM 1727 C CA . GLY B 1 109 ? 2.191 70.949 -14.245 1.00 21.09 106 GLY B CA 1
ATOM 1728 C C . GLY B 1 109 ? 3.323 71.760 -13.628 1.00 21.21 106 GLY B C 1
ATOM 1729 O O . GLY B 1 109 ? 3.151 72.337 -12.555 1.00 22.39 106 GLY B O 1
ATOM 1730 N N . LEU B 1 110 ? 4.477 71.800 -14.291 1.00 20.26 107 LEU B N 1
ATOM 1731 C CA . LEU B 1 110 ? 5.653 72.506 -13.765 1.00 20.01 107 LEU B CA 1
ATOM 1732 C C . LEU B 1 110 ? 5.464 74.001 -13.876 1.00 19.46 107 LEU B C 1
ATOM 1733 O O . LEU B 1 110 ? 4.894 74.487 -14.857 1.00 20.51 107 LEU B O 1
ATOM 1738 N N . VAL B 1 111 ? 5.995 74.720 -12.902 1.00 18.33 108 VAL B N 1
ATOM 1739 C CA . VAL B 1 111 ? 6.014 76.193 -12.914 1.00 17.35 108 VAL B CA 1
ATOM 1740 C C . VAL B 1 111 ? 7.476 76.637 -12.824 1.00 18.25 108 VAL B C 1
ATOM 1741 O O . VAL B 1 111 ? 8.235 76.137 -11.990 1.00 16.05 108 VAL B O 1
ATOM 1745 N N . LEU B 1 112 ? 7.886 77.531 -13.720 1.00 18.81 109 LEU B N 1
ATOM 1746 C CA . LEU B 1 112 ? 9.244 78.030 -13.659 1.00 21.16 109 LEU B CA 1
ATOM 1747 C C . LEU B 1 112 ? 9.259 79.517 -13.331 1.00 21.85 109 LEU B C 1
ATOM 1748 O O . LEU B 1 112 ? 8.306 80.237 -13.627 1.00 22.56 109 LEU B O 1
ATOM 1753 N N . ASP B 1 113 ? 10.324 79.968 -12.685 1.00 21.99 110 ASP B N 1
ATOM 1754 C CA . ASP B 1 113 ? 10.493 81.393 -12.423 1.00 21.96 110 ASP B CA 1
ATOM 1755 C C . ASP B 1 113 ? 11.861 81.739 -12.973 1.00 22.05 110 ASP B C 1
ATOM 1756 O O . ASP B 1 113 ? 12.823 81.113 -12.590 1.00 21.96 110 ASP B O 1
ATOM 1761 N N . PHE B 1 114 ? 11.947 82.673 -13.925 1.00 22.33 111 PHE B N 1
ATOM 1762 C CA . PHE B 1 114 ? 13.233 83.222 -14.318 1.00 22.22 111 PHE B CA 1
ATOM 1763 C C . PHE B 1 114 ? 13.357 84.534 -13.563 1.00 22.88 111 PHE B C 1
ATOM 1764 O O . PHE B 1 114 ? 12.484 85.388 -13.689 1.00 22.65 111 PHE B O 1
ATOM 1772 N N . TYR B 1 115 ? 14.427 84.699 -12.774 1.00 22.44 112 TYR B N 1
ATOM 1773 C CA . TYR B 1 115 ? 14.490 85.817 -11.830 1.00 23.51 112 TYR B CA 1
ATOM 1774 C C . TYR B 1 115 ? 15.897 86.427 -11.742 1.00 24.11 112 TYR B C 1
ATOM 1775 O O . TYR B 1 115 ? 16.887 85.774 -12.047 1.00 24.22 112 TYR B O 1
ATOM 1784 N N . ARG B 1 116 ? 15.956 87.699 -11.364 1.00 25.23 113 ARG B N 1
ATOM 1785 C CA . ARG B 1 116 ? 17.225 88.409 -11.166 1.00 26.97 113 ARG B CA 1
ATOM 1786 C C . ARG B 1 116 ? 17.103 89.189 -9.846 1.00 28.10 113 ARG B C 1
ATOM 1787 O O . ARG B 1 116 ? 16.077 89.806 -9.555 1.00 27.64 113 ARG B O 1
ATOM 1803 N N . LYS B 1 118 ? 18.705 92.152 -6.910 1.00 35.66 115 LYS B N 1
ATOM 1804 C CA . LYS B 1 118 ? 19.395 93.448 -6.943 1.00 36.36 115 LYS B CA 1
ATOM 1805 C C . LYS B 1 118 ? 20.893 93.267 -7.005 1.00 36.54 115 LYS B C 1
ATOM 1806 O O . LYS B 1 118 ? 21.498 94.087 -7.672 1.00 37.29 115 LYS B O 1
#

Radius of gyration: 17.29 Å; Cα contacts (8 Å, |Δi|>4): 522; chains: 2; bounding box: 36×47×43 Å

Solvent-accessible surface area: 10782 Å² total

Nearest PDB structures (foldseek):
  2i7r-assembly1_B  TM=1.008E+00  e=7.349E-23  Streptococcus pneumoniae
  3itw-assembly1_B-2  TM=7.454E-01  e=2.144E-06  Micromonospora sp. ML1
  5umq-assembly1_A  TM=7.412E-01  e=2.586E-06  Streptomyces sp. CB03234
  4hc5-assembly2_C  TM=7.124E-01  e=4.835E-06  Sphaerobacter thermophilus DSM 20745
  2pjs-assembly1_B  TM=6.173E-01  e=5.210E-05  Agrobacterium fabrum str. C58

CATH classification: 3.10.180.10

=== Feature glossary ===
The record interleaves many kinds of information about one protein. Here is each kind framed as the question it answers.

Q: Are the domains correctly placed relative to each other?
A: Predicted aligned error is AlphaFold's pairwise confidence. Unlike pLDDT (per-residue), PAE is per-residue-pair and captures whether two parts of the structure are correctly placed relative to each other. Units are ångströms of expected positional error.

Q: Which residues are in helices, strands, or loops?
A: Eight-state secondary structure (DSSP): H is the canonical α-helix, G the tighter 3₁₀-helix, I the wider π-helix; E/B are β-structure, T and S are turns and bends, and '-' is everything else. DSSP derives these from the pattern of main-chain N–H···O=C hydrogen bonds, not from the sequence.

Q: What if only a Cα trace is available?
A: P-SEA three-state annotation labels each residue as helix, strand, or coil based purely on the geometry of the Cα trace. It serves as a fallback when the full backbone (and thus DSSP) is unavailable.

Q: What are the backbone torsion angles?
A: φ (phi) and ψ (psi) are the two rotatable backbone dihedrals per residue: φ is the C(i-1)–N–Cα–C torsion, ψ is the N–Cα–C–N(i+1) torsion, both in degrees on (−180°, 180°]. α-helical residues cluster near (−60°, −45°); β-strand residues near (−120°, +130°). A Ramachandran plot is simply a scatter of (φ, ψ) for every residue.

Q: What known structures does this most resemble?
A: Structural nearest neighbors (via Foldseek easy-search vs the PDB). Reported per hit: target PDB id, E-value, and alignment TM-score. A TM-score above ~0.5 is the conventional threshold for 'same fold'.

Q: What family and function is it annotated with?
A: Database cross-references. InterPro integrates a dozen domain/family signature databases into unified entries with residue-range hits. GO terms attach function/process/location labels with evidence codes. CATH codes position the fold in a four-level structural taxonomy. Organism is the NCBI-taxonomy species name.

Q: Which residues are buried vs exposed?
A: Solvent accessibility: the surface area of each residue that a 1.4 Å water probe can touch, in Å². When only backbone atoms are present the absolute values are lower than full-atom SASA (side chains contribute most of the area) and are flagged as backbone-only.

Q: What do the diagnostic plots show?
A: Three diagnostic plots accompany the record. The Cα contact map visualizes the tertiary structure as a 2D adjacency matrix (8 Å cutoff, sequence-local contacts suppressed). The Ramachandran plot shows the distribution of backbone (φ, ψ) torsions, with points in the α and β basins reflecting secondary structure content. The PAE plot shows AlphaFold's inter-residue confidence as a color matrix.

Q: What is the amino-acid chain?
A: The amino-acid sequence is the protein's primary structure: the linear order of residues from the N-terminus to the C-terminus, written in one-letter code. Everything else here — the 3D coordinates, the secondary structure, the domain annotations — is ultimately a consequence of this string.

Q: What do the rendered images show?
A: The six renders are orthographic views along the three Cartesian axes in both directions. Representation (cartoon, sticks, or surface) and color scheme (sequence-rainbow or by-chain) vary across proteins so the training set covers all the common visualization conventions.

Q: Where is each backbone atom in 3D?
A: The mmCIF table is the protein's shape written out atom by atom. For each backbone N, Cα, C, and carbonyl O, it records an (x, y, z) coordinate triple in Å plus the residue type, chain letter, and residue number.

Q: How mobile is each atom in the crystal?
A: For experimental (PDB) structures, the B-factor (temperature factor) quantifies the positional spread of each atom in the crystal — a combination of thermal vibration and static disorder — in units of Å². High B-factors mark flexible loops or poorly resolved regions; low B-factors mark the rigid, well-ordered core.

Q: How big and how compact is the whole molecule?
A: Three whole-structure scalars: the radius of gyration (RMS distance of Cα from centroid, in Å), the count of Cα–Cα contacts (pairs closer than 8 Å and separated by more than four residues in sequence — i.e. tertiary, not local, contacts), and the bounding-box dimensions. Together they distinguish compact globular folds from extended fibres or disordered chains.

Q: What does the local fold look like, residue by residue?
A: A 3Di character summarizes, for each residue, the relative orientation of the Cα frame of its nearest spatial neighbor. Because it encodes fold topology rather than chemistry, 3Di alignments detect remote structural similarity that sequence alignment misses.

Q: How confident is the AlphaFold model at each residue?
A: For AlphaFold models, the B-factor field carries pLDDT — the model's own estimate of local accuracy on a 0–100 scale. Regions with pLDDT<50 should be treated as essentially unmodeled; they often correspond to intrinsically disordered segments.